Protein AF-A0A812CWK4-F1 (afdb_monomer)

Secondary structure (DSSP, 8-state):
----------SS-S-------------------PPPSS-----HHHHHHHHHHHHHHHHHHHHHHHHHHHHHHHH--HHHHHHHHHPEEEEESSSSEEEEEETTEEEEEEHHHHHHHHHHHHHHHTTT--EEEEEEEEEEHHHHHHHHHHSGGG---GGG--HHHHHHHHHHHHHHHHHHHHHHH---B-SSSEEEEEEE-STT----GGGHHHHHHHHHHTS--SSHHHHHHHHHHHHHHHHS---GGGG----------------TTTTSHHHHHIIIIIHHHHHHH----SSSSEE----------TTS------------------------

Radius of gyration: 28.14 Å; Cα contacts (8 Å, |Δi|>4): 350; chains: 1; bounding box: 116×41×84 Å

InterPro domains:
  IPR032189 DNA mismatch repair protein Mlh1, C-terminal [PF16413] (64-289)
  IPR038973 DNA mismatch repair protein MutL/Mlh/Pms-like [PTHR10073] (67-287)

Sequence (336 aa):
MLMSIQPSMRSTSLMKAVSSRVYRRPSRLNFLVQTCPGRIIHRPYFQALQSIWMMIIMKTKFHQIQLKKKEFQKNYHSGLREIFQNHKFVGCVSKELALIQHQTKLYLVNTFKLSRELFYQLLLLDFGNFGAIRLSEPAPLYDLAMMAFDLQESGWTPADGKKEDLATYVTDFLKSKREMLEEYFALEIDTDGNLCTIPMLLENYVPPLEGLPMYILRLSTEVNWEEEKECFMSFCKETSEFYAFRNNELQNAEPVLASPSQTEEPDQNMDDNWKWTTEHVLFPAYRARCDVHLDDYVSCRLPSFPYRRLGDFGLFDSPRSLGVTHDERLGDHVSC

pLDDT: mean 70.37, std 27.63, range [22.58, 98.5]

Nearest PDB structures (foldseek):
  3rbn-assembly1_A  TM=9.338E-01  e=6.104E-25  Homo sapiens
  3rbn-assembly1_B  TM=9.561E-01  e=5.073E-24  Homo sapiens
  6rmn-assembly1_A  TM=8.175E-01  e=2.668E-17  Saccharomyces cerevisiae S288C
  4e4w-assembly1_A  TM=7.899E-01  e=3.140E-17  Saccharomyces cerevisiae S288C
  3gab-assembly1_A-2  TM=3.740E-01  e=2.384E-02  Bacillus subtilis

Mean predicted aligned error: 15.84 Å

Foldseek 3Di:
DDDDDDDDPDDDPDDDDQPPDFDQDDDDPDDDDDDDPDDPDPCPVVVVCVVVVVVVVCVVLLVLLVVVVVVLVVFFDPVVLLCLQQWDFDFAPDLQWGWIDDDLAIWIFGQLVQQLLLLLQLLSVCWQNFTKRFGPDFAAQLVLQLVLLVDVVLVDDCVVDDSNVVSVVLQVQVLVCQVVCCRTFVFHADPVRTTTIGTPSFPPADFDCVCSSVLSSCLSPQADPPDSSSNSSSNSNSSSNRRGRDDPCVVVPDPDPDDDDDDDDPPPVPVCPSRCCVNPTRSVSSNVGGRDGDDDGIDRDDPPPDDDDPPPPPDDDDDDDDDDDDDDDDDDDDDD

Structure (mmCIF, N/CA/C/O backbone):
data_AF-A0A812CWK4-F1
#
_entry.id   AF-A0A812CWK4-F1
#
loop_
_atom_site.group_PDB
_atom_site.id
_atom_site.type_symbol
_atom_site.label_atom_id
_atom_site.label_alt_id
_atom_site.label_comp_id
_atom_site.label_asym_id
_atom_site.label_entity_id
_atom_site.label_seq_id
_atom_site.pdbx_PDB_ins_code
_atom_site.Cartn_x
_atom_site.Cartn_y
_atom_site.Cartn_z
_atom_site.occupancy
_atom_site.B_iso_or_equiv
_atom_site.auth_seq_id
_atom_site.auth_comp_id
_atom_site.auth_asym_id
_atom_site.auth_atom_id
_atom_site.pdbx_PDB_model_num
ATOM 1 N N . MET A 1 1 ? -12.972 -15.640 -52.025 1.00 36.97 1 MET A N 1
ATOM 2 C CA . MET A 1 1 ? -11.955 -15.445 -50.973 1.00 36.97 1 MET A CA 1
ATOM 3 C C . MET A 1 1 ? -12.641 -14.802 -49.786 1.00 36.97 1 MET A C 1
ATOM 5 O O . MET A 1 1 ? -12.947 -13.621 -49.836 1.00 36.97 1 MET A O 1
ATOM 9 N N . LEU A 1 2 ? -12.974 -15.611 -48.784 1.00 23.94 2 LEU A N 1
ATOM 10 C CA . LEU A 1 2 ? -13.387 -15.156 -47.459 1.00 23.94 2 LEU A CA 1
ATOM 11 C C . LEU A 1 2 ? -12.102 -14.903 -46.664 1.00 23.94 2 LEU A C 1
ATOM 13 O O . LEU A 1 2 ? -11.308 -15.829 -46.518 1.00 23.94 2 LEU A O 1
ATOM 17 N N . MET A 1 3 ? -11.889 -13.682 -46.177 1.00 25.89 3 MET A N 1
ATOM 18 C CA . MET A 1 3 ? -10.915 -13.419 -45.119 1.00 25.89 3 MET A CA 1
ATOM 19 C C . MET A 1 3 ? -11.666 -12.919 -43.891 1.00 25.89 3 MET A C 1
ATOM 21 O O . MET A 1 3 ? -12.264 -11.847 -43.879 1.00 25.89 3 MET A O 1
ATOM 25 N N . SER A 1 4 ? -11.664 -13.789 -42.891 1.00 22.58 4 SER A N 1
ATOM 26 C CA . SER A 1 4 ? -12.125 -13.608 -41.526 1.00 22.58 4 SER A CA 1
ATOM 27 C C . SER A 1 4 ? -11.283 -12.562 -40.797 1.00 22.58 4 SER A C 1
ATOM 29 O O . SER A 1 4 ? -10.071 -12.732 -40.672 1.00 22.58 4 SER A O 1
ATOM 31 N N . ILE A 1 5 ? -11.929 -11.531 -40.259 1.00 29.27 5 ILE A N 1
ATOM 32 C CA . ILE A 1 5 ? -11.353 -10.638 -39.252 1.00 29.27 5 ILE A CA 1
ATOM 33 C C . ILE A 1 5 ? -11.927 -11.093 -37.908 1.00 29.27 5 ILE A C 1
ATOM 35 O O . ILE A 1 5 ? -13.131 -10.984 -37.680 1.00 29.27 5 ILE A O 1
ATOM 39 N N . GLN A 1 6 ? -11.085 -11.673 -37.050 1.00 25.19 6 GLN A N 1
ATOM 40 C CA . GLN A 1 6 ? -11.447 -11.972 -35.664 1.00 25.19 6 GLN A CA 1
ATOM 41 C C . GLN A 1 6 ? -11.286 -10.713 -34.795 1.00 25.19 6 GLN A C 1
ATOM 43 O O . GLN A 1 6 ? -10.259 -10.043 -34.914 1.00 25.19 6 GLN A O 1
ATOM 48 N N . PRO A 1 7 ? -12.232 -10.403 -33.892 1.00 27.95 7 PRO A N 1
ATOM 49 C CA . PRO A 1 7 ? -12.032 -9.397 -32.856 1.00 27.95 7 PRO A CA 1
ATOM 50 C C . PRO A 1 7 ? -11.114 -9.940 -31.753 1.00 27.95 7 PRO A C 1
ATOM 52 O O . PRO A 1 7 ? -11.309 -11.047 -31.249 1.00 27.95 7 PRO A O 1
ATOM 55 N N . SER A 1 8 ? -10.117 -9.148 -31.366 1.00 26.25 8 SER A N 1
ATOM 56 C CA . SER A 1 8 ? -9.182 -9.441 -30.281 1.00 26.25 8 SER A CA 1
ATOM 57 C C . SER A 1 8 ? -9.874 -9.383 -28.915 1.00 26.25 8 SER A C 1
ATOM 59 O O . SER A 1 8 ? -10.111 -8.305 -28.373 1.00 26.25 8 SER A O 1
ATOM 61 N N . MET A 1 9 ? -10.148 -10.546 -28.327 1.00 28.31 9 MET A N 1
ATOM 62 C CA . MET A 1 9 ? -10.426 -10.678 -26.896 1.00 28.31 9 MET A CA 1
ATOM 63 C C . MET A 1 9 ? -9.116 -10.503 -26.112 1.00 28.31 9 MET A C 1
ATOM 65 O O . MET A 1 9 ? -8.330 -11.441 -25.999 1.00 28.31 9 MET A O 1
ATOM 69 N N . ARG A 1 10 ? -8.858 -9.308 -25.575 1.00 30.88 10 ARG A N 1
ATOM 70 C CA . ARG A 1 10 ? -7.842 -9.080 -24.530 1.00 30.88 10 ARG A CA 1
ATOM 71 C C . ARG A 1 10 ? -8.333 -8.018 -23.553 1.00 30.88 10 ARG A C 1
ATOM 73 O O . ARG A 1 10 ? -7.875 -6.888 -23.555 1.00 30.88 10 ARG A O 1
ATOM 80 N N . SER A 1 11 ? -9.305 -8.401 -22.740 1.00 33.66 11 SER A N 1
ATOM 81 C CA . SER A 1 11 ? -9.639 -7.738 -21.479 1.00 33.66 11 SER A CA 1
ATOM 82 C C . SER A 1 11 ? -10.537 -8.708 -20.722 1.00 33.66 11 SER A C 1
ATOM 84 O O . SER A 1 11 ? -11.682 -8.871 -21.129 1.00 33.66 11 SER A O 1
ATOM 86 N N . THR A 1 12 ? -9.964 -9.485 -19.785 1.00 30.20 12 THR A N 1
ATOM 87 C CA . THR A 1 12 ? -10.635 -10.291 -18.717 1.00 30.20 12 THR A CA 1
ATOM 88 C C . THR A 1 12 ? -9.749 -11.381 -18.073 1.00 30.20 12 THR A C 1
ATOM 90 O O . THR A 1 12 ? -10.230 -12.108 -17.211 1.00 30.20 12 THR A O 1
ATOM 93 N N . SER A 1 13 ? -8.454 -11.521 -18.396 1.00 30.02 13 SER A N 1
ATOM 94 C CA . SER A 1 13 ? -7.651 -12.668 -17.904 1.00 30.02 13 SER A CA 1
ATOM 95 C C . SER A 1 13 ? -6.527 -12.354 -16.901 1.00 30.02 13 SER A C 1
ATOM 97 O O . SER A 1 13 ? -5.560 -13.105 -16.861 1.00 30.02 13 SER A O 1
ATOM 99 N N . LEU A 1 14 ? -6.624 -11.298 -16.084 1.00 37.72 14 LEU A N 1
ATOM 100 C CA . LEU A 1 14 ? -5.570 -10.949 -15.103 1.00 37.72 14 LEU A CA 1
ATOM 101 C C . LEU A 1 14 ? -5.928 -11.207 -13.627 1.00 37.72 14 LEU A C 1
ATOM 103 O O . LEU A 1 14 ? -5.145 -10.897 -12.740 1.00 37.72 14 LEU A O 1
ATOM 107 N N . MET A 1 15 ? -7.079 -11.814 -13.332 1.00 38.50 15 MET A N 1
ATOM 108 C CA . MET A 1 15 ? -7.515 -12.067 -11.950 1.00 38.50 15 MET A CA 1
ATOM 109 C C . MET A 1 15 ? -7.867 -13.544 -11.749 1.00 38.50 15 MET A C 1
ATOM 111 O O . MET A 1 15 ? -9.031 -13.911 -11.597 1.00 38.50 15 MET A O 1
ATOM 115 N N . LYS A 1 16 ? -6.858 -14.425 -11.751 1.00 31.69 16 LYS A N 1
ATOM 116 C CA . LYS A 1 16 ? -7.013 -15.792 -11.231 1.00 31.69 16 LYS A CA 1
ATOM 117 C C . LYS A 1 16 ? -6.032 -16.063 -10.089 1.00 31.69 16 LYS A C 1
ATOM 119 O O . LYS A 1 16 ? -4.828 -16.178 -10.279 1.00 31.69 16 LYS A O 1
ATOM 124 N N . ALA A 1 17 ? -6.634 -16.196 -8.906 1.00 36.81 17 ALA A N 1
ATOM 125 C CA . ALA A 1 17 ? -6.185 -16.906 -7.709 1.00 36.81 17 ALA A CA 1
ATOM 126 C C . ALA A 1 17 ? -4.845 -16.497 -7.070 1.00 36.81 17 ALA A C 1
ATOM 128 O O . ALA A 1 17 ? -3.858 -17.205 -7.208 1.00 36.81 17 ALA A O 1
ATOM 129 N N . VAL A 1 18 ? -4.839 -15.469 -6.212 1.00 39.56 18 VAL A N 1
ATOM 130 C CA . VAL A 1 18 ? -3.777 -15.314 -5.199 1.00 39.56 18 VAL A CA 1
ATOM 131 C C . VAL A 1 18 ? -3.703 -16.602 -4.369 1.00 39.56 18 VAL A C 1
ATOM 133 O O . VAL A 1 18 ? -4.609 -16.914 -3.598 1.00 39.56 18 VAL A O 1
ATOM 136 N N . SER A 1 19 ? -2.631 -17.380 -4.521 1.00 39.91 19 SER A N 1
ATOM 137 C CA . SER A 1 19 ? -2.369 -18.517 -3.641 1.00 39.91 19 SER A CA 1
ATOM 138 C C . SER A 1 19 ? -1.845 -17.967 -2.317 1.00 39.91 19 SER A C 1
ATOM 140 O O . SER A 1 19 ? -0.643 -17.742 -2.174 1.00 39.91 19 SER A O 1
ATOM 142 N N . SER A 1 20 ? -2.727 -17.791 -1.330 1.00 33.44 20 SER A N 1
ATOM 143 C CA . SER A 1 20 ? -2.395 -17.422 0.053 1.00 33.44 20 SER A CA 1
ATOM 144 C C . SER A 1 20 ? -1.641 -18.547 0.784 1.00 33.44 20 SER A C 1
ATOM 146 O O . SER A 1 20 ? -2.064 -19.079 1.806 1.00 33.44 20 SER A O 1
ATOM 148 N N . ARG A 1 21 ? -0.475 -18.950 0.270 1.00 37.84 21 ARG A N 1
ATOM 149 C CA . ARG A 1 21 ? 0.473 -19.769 1.028 1.00 37.84 21 ARG A CA 1
ATOM 150 C C . ARG A 1 21 ? 1.417 -18.842 1.766 1.00 37.84 21 ARG A C 1
ATOM 152 O O . ARG A 1 21 ? 2.328 -18.273 1.169 1.00 37.84 21 ARG A O 1
ATOM 159 N N . VAL A 1 22 ? 1.208 -18.750 3.077 1.00 37.56 22 VAL A N 1
ATOM 160 C CA . VAL A 1 22 ? 2.128 -18.120 4.025 1.00 37.56 22 VAL A CA 1
ATOM 161 C C . VAL A 1 22 ? 3.496 -18.785 3.886 1.00 37.56 22 VAL A C 1
ATOM 163 O O . VAL A 1 22 ? 3.709 -19.906 4.347 1.00 37.56 22 VAL A O 1
ATOM 166 N N . TYR A 1 23 ? 4.439 -18.100 3.246 1.00 35.38 23 TYR A N 1
ATOM 167 C CA . TYR A 1 23 ? 5.828 -18.537 3.221 1.00 35.38 23 TYR A CA 1
ATOM 168 C C . TYR A 1 23 ? 6.570 -17.836 4.360 1.00 35.38 23 TYR A C 1
ATOM 170 O O . TYR A 1 23 ? 7.104 -16.743 4.189 1.00 35.38 23 TYR A O 1
ATOM 178 N N . ARG A 1 24 ? 6.592 -18.448 5.553 1.00 35.41 24 ARG A N 1
ATOM 179 C CA . ARG A 1 24 ? 7.536 -18.029 6.600 1.00 35.41 24 ARG A CA 1
ATOM 180 C C . ARG A 1 24 ? 8.938 -18.412 6.129 1.00 35.41 24 ARG A C 1
ATOM 182 O O . ARG A 1 24 ? 9.249 -19.600 6.046 1.00 35.41 24 ARG A O 1
ATOM 189 N N . ARG A 1 25 ? 9.771 -17.425 5.777 1.00 43.50 25 ARG A N 1
ATOM 190 C CA . ARG A 1 25 ? 11.160 -17.681 5.370 1.00 43.50 25 ARG A CA 1
ATOM 191 C C . ARG A 1 25 ? 11.941 -18.293 6.543 1.00 43.50 25 ARG A C 1
ATOM 193 O O . ARG A 1 25 ? 11.986 -17.688 7.612 1.00 43.50 25 ARG A O 1
ATOM 200 N N . PRO A 1 26 ? 12.613 -19.443 6.358 1.00 28.53 26 PRO A N 1
ATOM 201 C CA . PRO A 1 26 ? 13.769 -19.778 7.172 1.00 28.53 26 PRO A CA 1
ATOM 202 C C . PRO A 1 26 ? 14.927 -18.863 6.753 1.00 28.53 26 PRO A C 1
ATOM 204 O O . PRO A 1 26 ? 15.175 -18.688 5.559 1.00 28.53 26 PRO A O 1
ATOM 207 N N . SER A 1 27 ? 15.634 -18.285 7.720 1.00 31.88 27 SER A N 1
ATOM 208 C CA . SER A 1 27 ? 16.810 -17.437 7.504 1.00 31.88 27 SER A CA 1
ATOM 209 C C . SER A 1 27 ? 17.857 -18.190 6.666 1.00 31.88 27 SER A C 1
ATOM 211 O O . SER A 1 27 ? 18.566 -19.050 7.184 1.00 31.88 27 SER A O 1
ATOM 213 N N . ARG A 1 28 ? 17.941 -17.927 5.356 1.00 36.81 28 ARG A N 1
ATOM 214 C CA . ARG A 1 28 ? 18.935 -18.543 4.461 1.00 36.81 28 ARG A CA 1
ATOM 215 C C . ARG A 1 28 ? 19.932 -17.494 3.978 1.00 36.81 28 ARG A C 1
ATOM 217 O O . ARG A 1 28 ? 19.729 -16.882 2.940 1.00 36.81 28 ARG A O 1
ATOM 224 N N . LEU A 1 29 ? 21.057 -17.378 4.682 1.00 32.56 29 LEU A N 1
ATOM 225 C CA . LEU A 1 29 ? 22.336 -17.094 4.030 1.00 32.56 29 LEU A CA 1
ATOM 226 C C . LEU A 1 29 ? 22.956 -18.441 3.642 1.00 32.56 29 LEU A C 1
ATOM 228 O O . LEU A 1 29 ? 23.606 -19.076 4.462 1.00 32.56 29 LEU A O 1
ATOM 232 N N . ASN A 1 30 ? 22.760 -18.882 2.400 1.00 29.78 30 ASN A N 1
ATOM 233 C CA . ASN A 1 30 ? 23.581 -19.935 1.800 1.00 29.78 30 ASN A CA 1
ATOM 234 C C . ASN A 1 30 ? 24.167 -19.390 0.497 1.00 29.78 30 ASN A C 1
ATOM 236 O O . ASN A 1 30 ? 23.522 -19.425 -0.547 1.00 29.78 30 ASN A O 1
ATOM 240 N N . PHE A 1 31 ? 25.396 -18.878 0.570 1.00 33.09 31 PHE A N 1
ATOM 241 C CA . PHE A 1 31 ? 26.194 -18.560 -0.610 1.00 33.09 31 PHE A CA 1
ATOM 242 C C . PHE A 1 31 ? 26.777 -19.855 -1.183 1.00 33.09 31 PHE A C 1
ATOM 244 O O . PHE A 1 31 ? 27.630 -20.488 -0.559 1.00 33.09 31 PHE A O 1
ATOM 251 N N . LEU A 1 32 ? 26.339 -20.238 -2.384 1.00 29.42 32 LEU A N 1
ATOM 252 C CA . LEU A 1 32 ? 27.032 -21.226 -3.206 1.00 29.42 32 LEU A CA 1
ATOM 253 C C . LEU A 1 32 ? 28.224 -20.517 -3.869 1.00 29.42 32 LEU A C 1
ATOM 255 O O . LEU A 1 32 ? 28.039 -19.680 -4.747 1.00 29.42 32 LEU A O 1
ATOM 259 N N . VAL A 1 33 ? 29.448 -20.813 -3.428 1.00 34.44 33 VAL A N 1
ATOM 260 C CA . VAL A 1 33 ? 30.670 -20.330 -4.089 1.00 34.44 33 VAL A CA 1
ATOM 261 C C . VAL A 1 33 ? 31.263 -21.480 -4.887 1.00 34.44 33 VAL A C 1
ATOM 263 O O . VAL A 1 33 ? 31.751 -22.458 -4.325 1.00 34.44 33 VAL A O 1
ATOM 266 N N . GLN A 1 34 ? 31.227 -21.336 -6.208 1.00 30.45 34 GLN A N 1
ATOM 267 C CA . GLN A 1 34 ? 31.957 -22.164 -7.158 1.00 30.45 34 GLN A CA 1
ATOM 268 C C . GLN A 1 34 ? 33.460 -21.902 -6.955 1.00 30.45 34 GLN A C 1
ATOM 270 O O . GLN A 1 34 ? 33.927 -20.768 -7.077 1.00 30.45 34 GLN A O 1
ATOM 275 N N . THR A 1 35 ? 34.217 -22.918 -6.541 1.00 34.38 35 THR A N 1
ATOM 276 C CA . THR A 1 35 ? 35.638 -22.779 -6.203 1.00 34.38 35 THR A CA 1
ATOM 277 C C . THR A 1 35 ? 36.521 -22.989 -7.433 1.00 34.38 35 THR A C 1
ATOM 279 O O . THR A 1 35 ? 36.512 -24.048 -8.053 1.00 34.38 35 THR A O 1
ATOM 282 N N . CYS A 1 36 ? 37.344 -21.989 -7.762 1.00 29.34 36 CYS A N 1
ATOM 283 C CA . CYS A 1 36 ? 38.533 -22.188 -8.592 1.00 29.34 36 CYS A CA 1
ATOM 284 C C . CYS A 1 36 ? 39.610 -22.930 -7.773 1.00 29.34 36 CYS A C 1
ATOM 286 O O . CYS A 1 36 ? 39.791 -22.615 -6.589 1.00 29.34 36 CYS A O 1
ATOM 288 N N . PRO A 1 37 ? 40.357 -23.883 -8.356 1.00 37.28 37 PRO A N 1
ATOM 289 C CA . PRO A 1 37 ? 41.381 -24.615 -7.627 1.00 37.28 37 PRO A CA 1
ATOM 290 C C . PRO A 1 37 ? 42.663 -23.780 -7.527 1.00 37.28 37 PRO A C 1
ATOM 292 O O . PRO A 1 37 ? 43.229 -23.373 -8.537 1.00 37.28 37 PRO A O 1
ATOM 295 N N . GLY A 1 38 ? 43.144 -23.558 -6.299 1.00 40.25 38 GLY A N 1
ATOM 296 C CA . GLY A 1 38 ? 44.522 -23.108 -6.065 1.00 40.25 38 GLY A CA 1
ATOM 297 C C . GLY A 1 38 ? 44.711 -21.798 -5.296 1.00 40.25 38 GLY A C 1
ATOM 298 O O . GLY A 1 38 ? 45.447 -20.936 -5.758 1.00 40.25 38 GLY A O 1
ATOM 299 N N . ARG A 1 39 ? 44.101 -21.651 -4.111 1.00 35.34 39 ARG A N 1
ATOM 300 C CA . ARG A 1 39 ? 44.685 -20.977 -2.923 1.00 35.34 39 ARG A CA 1
ATOM 301 C C . ARG A 1 39 ? 43.677 -20.995 -1.776 1.00 35.34 39 ARG A C 1
ATOM 303 O O . ARG A 1 39 ? 42.664 -20.304 -1.817 1.00 35.34 39 ARG A O 1
ATOM 310 N N . ILE A 1 40 ? 43.970 -21.766 -0.732 1.00 42.69 40 ILE A N 1
ATOM 311 C CA . ILE A 1 40 ? 43.219 -21.724 0.525 1.00 42.69 40 ILE A CA 1
ATOM 312 C C . ILE A 1 40 ? 43.715 -20.498 1.298 1.00 42.69 40 ILE A C 1
ATOM 314 O O . ILE A 1 40 ? 44.708 -20.557 2.015 1.00 42.69 40 ILE A O 1
ATOM 318 N N . ILE A 1 41 ? 43.044 -19.362 1.111 1.00 42.38 41 ILE A N 1
ATOM 319 C CA . ILE A 1 41 ? 43.114 -18.248 2.059 1.00 42.38 41 ILE A CA 1
ATOM 320 C C . ILE A 1 41 ? 42.072 -18.558 3.136 1.00 42.38 41 ILE A C 1
ATOM 322 O O . ILE A 1 41 ? 40.895 -18.730 2.817 1.00 42.38 41 ILE A O 1
ATOM 326 N N . HIS A 1 42 ? 42.499 -18.671 4.396 1.00 43.22 42 HIS A N 1
ATOM 327 C CA . HIS A 1 42 ? 41.611 -18.860 5.544 1.00 43.22 42 HIS A CA 1
ATOM 328 C C . HIS A 1 42 ? 40.500 -17.787 5.533 1.00 43.22 42 HIS A C 1
ATOM 330 O O . HIS A 1 42 ? 40.751 -16.608 5.775 1.00 43.22 42 HIS A O 1
ATOM 336 N N . ARG A 1 43 ? 39.257 -18.212 5.257 1.00 52.03 43 ARG A N 1
ATOM 337 C CA . ARG A 1 43 ? 38.045 -17.378 5.125 1.00 52.03 43 ARG A CA 1
ATOM 338 C C . ARG A 1 43 ? 37.182 -17.143 6.393 1.00 52.03 43 ARG A C 1
ATOM 340 O O . ARG A 1 43 ? 36.117 -16.558 6.217 1.00 52.03 43 ARG A O 1
ATOM 347 N N . PRO A 1 44 ? 37.532 -17.506 7.649 1.00 49.25 44 PRO A N 1
ATOM 348 C CA . PRO A 1 44 ? 36.602 -17.273 8.761 1.00 49.25 44 PRO A CA 1
ATOM 349 C C . PRO A 1 44 ? 36.463 -15.780 9.103 1.00 49.25 44 PRO A C 1
ATOM 351 O O . PRO A 1 44 ? 35.375 -15.326 9.443 1.00 49.25 44 PRO A O 1
ATOM 354 N N . TYR A 1 45 ? 37.527 -14.987 8.928 1.00 45.84 45 TYR A N 1
ATOM 355 C CA . TYR A 1 45 ? 37.496 -13.549 9.212 1.00 45.84 45 TYR A CA 1
ATOM 356 C C . TYR A 1 45 ? 36.634 -12.765 8.222 1.00 45.84 45 TYR A C 1
ATOM 358 O O . TYR A 1 45 ? 35.911 -11.875 8.642 1.00 45.84 45 TYR A O 1
ATOM 366 N N . PHE A 1 46 ? 36.647 -13.105 6.931 1.00 47.19 46 PHE A N 1
ATOM 367 C CA . PHE A 1 46 ? 35.863 -12.374 5.930 1.00 47.19 46 PHE A CA 1
ATOM 368 C C . PHE A 1 46 ? 34.353 -12.603 6.102 1.00 47.19 46 PHE A C 1
ATOM 370 O O . PHE A 1 46 ? 33.588 -11.648 6.077 1.00 47.19 46 PHE A O 1
ATOM 377 N N . GLN A 1 47 ? 33.920 -13.842 6.366 1.00 49.97 47 GLN A N 1
ATOM 378 C CA . GLN A 1 47 ? 32.507 -14.148 6.642 1.00 49.97 47 GLN A CA 1
ATOM 379 C C . GLN A 1 47 ? 32.025 -13.593 7.989 1.00 49.97 47 GLN A C 1
ATOM 381 O O . GLN A 1 47 ? 30.892 -13.115 8.084 1.00 49.97 47 GLN A O 1
ATOM 386 N N . ALA A 1 48 ? 32.874 -13.620 9.022 1.00 52.38 48 ALA A N 1
ATOM 387 C CA . ALA A 1 48 ? 32.555 -13.009 10.309 1.00 52.38 48 ALA A CA 1
ATOM 388 C C . ALA A 1 48 ? 32.476 -11.482 10.195 1.00 52.38 48 ALA A C 1
ATOM 390 O O . ALA A 1 48 ? 31.524 -10.889 10.688 1.00 52.38 48 ALA A O 1
ATOM 391 N N . LEU A 1 49 ? 33.414 -10.845 9.486 1.00 54.78 49 LEU A N 1
ATOM 392 C CA . LEU A 1 49 ? 33.385 -9.406 9.225 1.00 54.78 49 LEU A CA 1
ATOM 393 C C . LEU A 1 49 ? 32.193 -9.016 8.355 1.00 54.78 49 LEU A C 1
ATOM 395 O O . LEU A 1 49 ? 31.567 -8.015 8.657 1.00 54.78 49 LEU A O 1
ATOM 399 N N . GLN A 1 50 ? 31.820 -9.807 7.347 1.00 46.28 50 GLN A N 1
ATOM 400 C CA . GLN A 1 50 ? 30.628 -9.559 6.532 1.00 46.28 50 GLN A CA 1
ATOM 401 C C . GLN A 1 50 ? 29.339 -9.684 7.357 1.00 46.28 50 GLN A C 1
ATOM 403 O O . GLN A 1 50 ? 28.460 -8.838 7.238 1.00 46.28 50 GLN A O 1
ATOM 408 N N . SER A 1 51 ? 29.247 -10.678 8.247 1.00 51.62 51 SER A N 1
ATOM 409 C CA . SER A 1 51 ? 28.115 -10.830 9.175 1.00 51.62 51 SER A CA 1
ATOM 410 C C . SER A 1 51 ? 28.054 -9.702 10.212 1.00 51.62 51 SER A C 1
ATOM 412 O O . SER A 1 51 ? 26.985 -9.156 10.463 1.00 51.62 51 SER A O 1
ATOM 414 N N . ILE A 1 52 ? 29.194 -9.310 10.792 1.00 60.78 52 ILE A N 1
ATOM 415 C CA . ILE A 1 52 ? 29.292 -8.196 11.748 1.00 60.78 52 ILE A CA 1
ATOM 416 C C . ILE A 1 52 ? 28.991 -6.866 11.048 1.00 60.78 52 ILE A C 1
ATOM 418 O O . ILE A 1 52 ? 28.290 -6.029 11.604 1.00 60.78 52 ILE A O 1
ATOM 422 N N . TRP 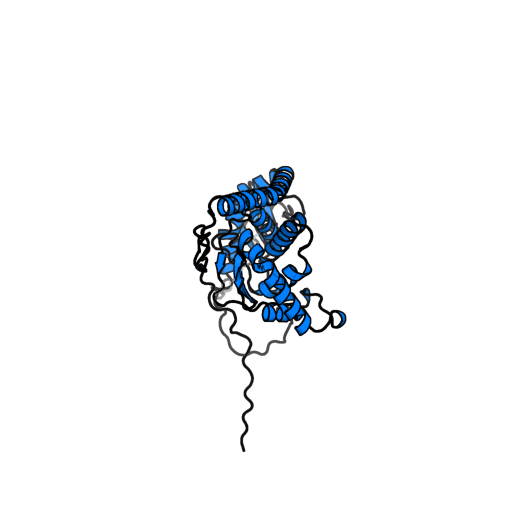A 1 53 ? 29.463 -6.680 9.817 1.00 53.50 53 TRP A N 1
ATOM 423 C CA . TRP A 1 53 ? 29.201 -5.502 8.995 1.00 53.50 53 TRP A CA 1
ATOM 424 C C . TRP A 1 53 ? 27.724 -5.411 8.604 1.00 53.50 53 TRP A C 1
ATOM 426 O O . TRP A 1 53 ? 27.122 -4.362 8.805 1.00 53.50 53 TRP A O 1
ATOM 436 N N . MET A 1 54 ? 27.102 -6.517 8.183 1.00 51.75 54 MET A N 1
ATOM 437 C CA . MET A 1 54 ? 25.651 -6.596 7.968 1.00 51.75 54 MET A CA 1
ATOM 438 C C . MET A 1 54 ? 24.865 -6.312 9.251 1.00 51.75 54 MET A C 1
ATOM 440 O O . MET A 1 54 ? 23.914 -5.538 9.225 1.00 51.75 54 MET A O 1
ATOM 444 N N . MET A 1 55 ? 25.293 -6.848 10.400 1.00 53.56 55 MET A N 1
ATOM 445 C CA . MET A 1 55 ? 24.681 -6.539 11.696 1.00 53.56 55 MET A CA 1
ATOM 446 C C . MET A 1 55 ? 24.817 -5.059 12.073 1.00 53.56 55 MET A C 1
ATOM 448 O O . MET A 1 55 ? 23.859 -4.475 12.569 1.00 53.56 55 MET A O 1
ATOM 452 N N . ILE A 1 56 ? 25.977 -4.436 11.849 1.00 56.34 56 ILE A N 1
ATOM 453 C CA . ILE A 1 56 ? 26.199 -3.010 12.129 1.00 56.34 56 ILE A CA 1
ATOM 454 C C . ILE A 1 56 ? 25.351 -2.144 11.189 1.00 56.34 56 ILE A C 1
ATOM 456 O O . ILE A 1 56 ? 24.707 -1.206 11.653 1.00 56.34 56 ILE A O 1
ATOM 460 N N . ILE A 1 57 ? 25.285 -2.479 9.898 1.00 55.66 57 ILE A N 1
ATOM 461 C CA . ILE A 1 57 ? 24.471 -1.765 8.905 1.00 55.66 57 ILE A CA 1
ATOM 462 C C . ILE A 1 57 ? 22.984 -1.889 9.218 1.00 55.66 57 ILE A C 1
ATOM 464 O O . ILE A 1 57 ? 22.300 -0.867 9.283 1.00 55.66 57 ILE A O 1
ATOM 468 N N . MET A 1 58 ? 22.489 -3.101 9.492 1.00 56.78 58 MET A N 1
ATOM 469 C CA . MET A 1 58 ? 21.112 -3.293 9.948 1.00 56.78 58 MET A CA 1
ATOM 470 C C . MET A 1 58 ? 20.839 -2.480 11.211 1.00 56.78 58 MET A C 1
ATOM 472 O O . MET A 1 58 ? 19.797 -1.846 11.304 1.00 56.78 58 MET A O 1
ATOM 476 N N . LYS A 1 59 ? 21.768 -2.441 12.173 1.00 57.97 59 LYS A N 1
ATOM 477 C CA . LYS A 1 59 ? 21.581 -1.716 13.438 1.00 57.97 59 LYS A CA 1
ATOM 478 C C . LYS A 1 59 ? 21.472 -0.199 13.242 1.00 57.97 59 LYS A C 1
ATOM 480 O O . LYS A 1 59 ? 20.682 0.433 13.942 1.00 57.97 59 LYS A O 1
ATOM 485 N N . THR A 1 60 ? 22.208 0.374 12.289 1.00 55.00 60 THR A N 1
ATOM 486 C CA . THR A 1 60 ? 22.134 1.807 11.948 1.00 55.00 60 THR A CA 1
ATOM 487 C C . THR A 1 60 ? 20.853 2.138 11.177 1.00 55.00 60 THR A C 1
ATOM 489 O O . THR A 1 60 ? 20.145 3.065 11.566 1.00 55.00 60 THR A O 1
ATOM 492 N N . LYS A 1 61 ? 20.482 1.323 10.179 1.00 64.56 61 LYS A N 1
ATOM 493 C CA . LYS A 1 61 ? 19.216 1.456 9.428 1.00 64.56 61 LYS A CA 1
ATOM 494 C C . LYS A 1 61 ? 17.998 1.336 10.346 1.00 64.56 61 LYS A C 1
ATOM 496 O O . LYS A 1 61 ? 17.082 2.157 10.333 1.00 64.56 61 LYS A O 1
ATOM 501 N N . PHE A 1 62 ? 18.036 0.352 11.243 1.00 65.31 62 PHE A N 1
ATOM 502 C CA . PHE A 1 62 ? 17.011 0.126 12.255 1.00 65.31 62 PHE A CA 1
ATOM 503 C C . PHE A 1 62 ? 16.918 1.296 13.241 1.00 65.31 62 PHE A C 1
ATOM 505 O O . PHE A 1 62 ? 15.825 1.604 13.705 1.00 65.31 62 PHE A O 1
ATOM 512 N N . HIS A 1 63 ? 18.016 2.004 13.536 1.00 68.88 63 HIS A N 1
ATOM 513 C CA . HIS A 1 63 ? 17.997 3.146 14.453 1.00 68.88 63 HIS A CA 1
ATOM 514 C C . HIS A 1 63 ? 17.055 4.263 13.985 1.00 68.88 63 HIS A C 1
ATOM 516 O O . HIS A 1 63 ? 16.290 4.781 14.796 1.00 68.88 63 HIS A O 1
ATOM 522 N N . GLN A 1 64 ? 17.051 4.592 12.690 1.00 68.94 64 GLN A N 1
ATOM 523 C CA . GLN A 1 64 ? 16.187 5.647 12.144 1.00 68.94 64 GLN A CA 1
ATOM 524 C C . GLN A 1 64 ? 14.703 5.296 12.284 1.00 68.94 64 GLN A C 1
ATOM 526 O O . GLN A 1 64 ? 13.889 6.112 12.721 1.00 68.94 64 GLN A O 1
ATOM 531 N N . ILE A 1 65 ? 14.367 4.038 12.014 1.00 72.69 65 ILE A N 1
ATOM 532 C CA . ILE A 1 65 ? 13.013 3.514 12.183 1.00 72.69 65 ILE A CA 1
ATOM 533 C C . ILE A 1 65 ? 12.626 3.484 13.663 1.00 72.69 65 ILE A C 1
ATOM 535 O O . ILE A 1 65 ? 11.508 3.847 14.015 1.00 72.69 65 ILE A O 1
ATOM 539 N N . GLN A 1 66 ? 13.550 3.134 14.561 1.00 70.50 66 GLN A N 1
ATOM 540 C CA . GLN A 1 66 ? 13.316 3.190 16.007 1.00 70.50 66 GLN A CA 1
ATOM 541 C C . GLN A 1 66 ? 13.108 4.622 16.520 1.00 70.50 66 GLN A C 1
ATOM 543 O O . GLN A 1 66 ? 12.296 4.832 17.421 1.00 70.50 66 GLN A O 1
ATOM 548 N N . LEU A 1 67 ? 13.798 5.619 15.959 1.00 74.75 67 LEU A N 1
ATOM 549 C CA . LEU A 1 67 ? 13.554 7.027 16.281 1.00 74.75 67 LEU A CA 1
ATOM 550 C C . LEU A 1 67 ? 12.149 7.450 15.856 1.00 74.75 67 LEU A C 1
ATOM 552 O O . LEU A 1 67 ? 11.425 8.027 16.665 1.00 74.75 67 LEU A O 1
ATOM 556 N N . LYS A 1 68 ? 11.732 7.089 14.638 1.00 74.00 68 LYS A N 1
ATOM 557 C CA . LYS A 1 68 ? 10.370 7.349 14.166 1.00 74.00 68 LYS A CA 1
ATOM 558 C C . LYS A 1 68 ? 9.330 6.623 15.016 1.00 74.00 68 LYS A C 1
ATOM 560 O O . LYS A 1 68 ? 8.399 7.266 15.477 1.00 74.00 68 LYS A O 1
ATOM 565 N N . LYS A 1 69 ? 9.535 5.353 15.380 1.00 72.12 69 LYS A N 1
ATOM 566 C CA . LYS A 1 69 ? 8.672 4.642 16.348 1.00 72.12 69 LYS A CA 1
ATOM 567 C C . LYS A 1 69 ? 8.517 5.400 17.667 1.00 72.12 69 LYS A C 1
ATOM 569 O O . LYS A 1 69 ? 7.413 5.491 18.191 1.00 72.12 69 LYS A O 1
ATOM 574 N N . LYS A 1 70 ? 9.602 5.964 18.205 1.00 71.81 70 LYS A N 1
ATOM 575 C CA . LYS A 1 70 ? 9.547 6.778 19.431 1.00 71.81 70 LYS A CA 1
ATOM 576 C C . LYS A 1 70 ? 8.800 8.096 19.233 1.00 71.81 70 LYS A C 1
ATOM 578 O O . LYS A 1 70 ? 8.173 8.567 20.174 1.00 71.81 70 LYS A O 1
ATOM 583 N N . GLU A 1 71 ? 8.881 8.698 18.052 1.00 74.06 71 GLU A N 1
ATOM 584 C CA . GLU A 1 71 ? 8.097 9.881 17.679 1.00 74.06 71 GLU A CA 1
ATOM 585 C C . GLU A 1 71 ? 6.596 9.545 17.625 1.00 74.06 71 GLU A C 1
ATOM 587 O O . GLU A 1 71 ? 5.801 10.217 18.281 1.00 74.06 71 GLU A O 1
ATOM 592 N N . PHE A 1 72 ? 6.231 8.431 16.978 1.00 68.75 72 PHE A N 1
ATOM 593 C CA . PHE A 1 72 ? 4.870 7.874 16.974 1.00 68.75 72 PHE A CA 1
ATOM 594 C C . PHE A 1 72 ? 4.360 7.627 18.402 1.00 68.75 72 PHE A C 1
ATOM 596 O O . PHE A 1 72 ? 3.313 8.123 18.809 1.00 68.75 72 PHE A O 1
ATOM 603 N N . GLN A 1 73 ? 5.158 6.964 19.240 1.00 67.25 73 GLN A N 1
ATOM 604 C CA . GLN A 1 73 ? 4.796 6.702 20.637 1.00 67.25 73 GLN A CA 1
ATOM 605 C C . GLN A 1 73 ? 4.650 7.964 21.502 1.00 67.25 73 GLN A C 1
ATOM 607 O O . GLN A 1 73 ? 4.061 7.889 22.575 1.00 67.25 73 GLN A O 1
ATOM 612 N N . LYS A 1 74 ? 5.182 9.117 21.090 1.00 70.12 74 LYS A N 1
ATOM 613 C CA . LYS A 1 74 ? 5.020 10.375 21.837 1.00 70.12 74 LYS A CA 1
ATOM 614 C C . LYS A 1 74 ? 3.780 11.160 21.428 1.00 70.12 74 LYS A C 1
ATOM 616 O O . LYS A 1 74 ? 3.267 11.918 22.244 1.00 70.12 74 LYS A O 1
ATOM 621 N N . ASN A 1 75 ? 3.309 10.977 20.198 1.00 69.88 75 ASN A N 1
ATOM 622 C CA . ASN A 1 75 ? 2.309 11.853 19.591 1.00 69.88 75 ASN A CA 1
ATOM 623 C C . ASN A 1 75 ? 0.908 11.219 19.491 1.00 69.88 75 ASN A C 1
ATOM 625 O O . ASN A 1 75 ? 0.022 11.820 18.881 1.00 69.88 75 ASN A O 1
ATOM 629 N N . TYR A 1 76 ? 0.685 10.008 20.017 1.00 72.38 76 TYR A N 1
ATOM 630 C CA . TYR A 1 76 ? -0.624 9.352 19.916 1.00 72.38 76 TYR A CA 1
ATOM 631 C C . TYR A 1 76 ? -1.650 9.999 20.849 1.00 72.38 76 TYR A C 1
ATOM 633 O O . TYR A 1 76 ? -1.338 10.420 21.966 1.00 72.38 76 TYR A O 1
ATOM 641 N N . HIS A 1 77 ? -2.911 10.033 20.421 1.00 78.25 77 HIS A N 1
ATOM 642 C CA . HIS A 1 77 ? -3.980 10.560 21.260 1.00 78.25 77 HIS A CA 1
ATOM 643 C C . HIS A 1 77 ? -4.553 9.457 22.148 1.00 78.25 77 HIS A C 1
ATOM 645 O O . HIS A 1 77 ? -5.279 8.575 21.680 1.00 78.25 77 HIS A O 1
ATOM 651 N N . SER A 1 78 ? -4.258 9.523 23.447 1.00 80.94 78 SER A N 1
ATOM 652 C CA . SER A 1 78 ? -4.666 8.514 24.434 1.00 80.94 78 SER A CA 1
ATOM 653 C C . SER A 1 78 ? -6.168 8.217 24.407 1.00 80.94 78 SER A C 1
ATOM 655 O O . SER A 1 78 ? -6.553 7.052 24.437 1.00 80.94 78 SER A O 1
ATOM 657 N N . GLY A 1 79 ? -7.018 9.236 24.248 1.00 84.81 79 GLY A N 1
ATOM 658 C CA . GLY A 1 79 ? -8.469 9.043 24.175 1.00 84.81 79 GLY A CA 1
ATOM 659 C C . GLY A 1 79 ? -8.955 8.365 22.887 1.00 84.81 79 GLY A C 1
ATOM 660 O O . GLY A 1 79 ? -9.937 7.633 22.918 1.00 84.81 79 GLY A O 1
ATOM 661 N N . LEU A 1 80 ? -8.274 8.565 21.749 1.00 83.94 80 LEU A N 1
ATOM 662 C CA . LEU A 1 80 ? -8.648 7.888 20.495 1.00 83.94 80 LEU A CA 1
ATOM 663 C C . LEU A 1 80 ? -8.192 6.435 20.543 1.00 83.94 80 LEU A C 1
ATOM 665 O O . LEU A 1 80 ? -8.944 5.539 20.168 1.00 83.94 80 LEU A O 1
ATOM 669 N N . ARG A 1 81 ? -6.992 6.208 21.080 1.00 84.69 81 ARG A N 1
ATOM 670 C CA . ARG A 1 81 ? -6.481 4.872 21.361 1.00 84.69 81 ARG A CA 1
ATOM 671 C C . ARG A 1 81 ? -7.445 4.084 22.246 1.00 84.69 81 ARG A C 1
ATOM 673 O O . ARG A 1 81 ? -7.789 2.961 21.899 1.00 84.69 81 ARG A O 1
ATOM 680 N N . GLU A 1 82 ? -7.935 4.679 23.333 1.00 88.81 82 GLU A N 1
ATOM 681 C CA . GLU A 1 82 ? -8.919 4.040 24.216 1.00 88.81 82 GLU A CA 1
ATOM 682 C C . GLU A 1 82 ? -10.216 3.683 23.471 1.00 88.81 82 GLU A C 1
ATOM 684 O O . GLU A 1 82 ? -10.717 2.565 23.618 1.00 88.81 82 GLU A O 1
ATOM 689 N N . ILE A 1 83 ? -10.723 4.593 22.625 1.00 91.56 83 ILE A N 1
ATOM 690 C CA . ILE A 1 83 ? -11.904 4.341 21.787 1.00 91.56 83 ILE A CA 1
ATOM 691 C C . ILE A 1 83 ? -11.672 3.117 20.899 1.00 91.56 83 ILE A C 1
ATOM 693 O O . ILE A 1 83 ? -12.484 2.198 20.934 1.00 91.56 83 ILE A O 1
ATOM 697 N N . PHE A 1 84 ? -10.574 3.054 20.139 1.00 90.25 84 PHE A N 1
ATOM 698 C CA . PHE A 1 84 ? -10.310 1.925 19.237 1.00 90.25 84 PHE A CA 1
ATOM 699 C C . PHE A 1 84 ? -9.944 0.631 19.971 1.00 90.25 84 PHE A C 1
ATOM 701 O O . PHE A 1 84 ? -10.281 -0.448 19.491 1.00 90.25 84 PHE A O 1
ATOM 708 N N . GLN A 1 85 ? -9.343 0.686 21.155 1.00 91.00 85 GLN A N 1
ATOM 709 C CA . GLN A 1 85 ? -9.086 -0.516 21.954 1.00 91.00 85 GLN A CA 1
ATOM 710 C C . GLN A 1 85 ? -10.373 -1.139 22.509 1.00 91.00 85 GLN A C 1
ATOM 712 O O . GLN A 1 85 ? -10.479 -2.359 22.616 1.00 91.00 85 GLN A O 1
ATOM 717 N N . ASN A 1 86 ? -11.380 -0.324 22.820 1.00 94.00 86 ASN A N 1
ATOM 718 C CA . ASN A 1 86 ? -12.600 -0.788 23.485 1.00 94.00 86 ASN A CA 1
ATOM 719 C C . ASN A 1 86 ? -13.861 -0.653 22.621 1.00 94.00 86 ASN A C 1
ATOM 721 O O . ASN A 1 86 ? -14.980 -0.803 23.123 1.00 94.00 86 ASN A O 1
ATOM 725 N N . HIS A 1 87 ? -13.711 -0.367 21.326 1.00 95.12 87 HIS A N 1
ATOM 726 C CA . HIS A 1 87 ? -14.851 -0.225 20.432 1.00 95.12 87 HIS A CA 1
ATOM 727 C C . HIS A 1 87 ? -15.587 -1.557 20.233 1.00 95.12 87 HIS A C 1
ATOM 729 O O . HIS A 1 87 ? -14.996 -2.643 20.170 1.00 95.12 87 HIS A O 1
ATOM 735 N N . LYS A 1 88 ? -16.897 -1.441 20.038 1.00 96.12 88 LYS A N 1
ATOM 736 C CA . LYS A 1 88 ? -17.762 -2.462 19.458 1.00 96.12 88 LYS A CA 1
ATOM 737 C C . LYS A 1 88 ? -18.070 -2.050 18.027 1.00 96.12 88 LYS A C 1
ATOM 739 O O . LYS A 1 88 ? -18.539 -0.935 17.799 1.00 96.12 88 LYS A O 1
ATOM 744 N N . PHE A 1 89 ? -17.761 -2.916 17.073 1.00 96.62 89 PHE A N 1
ATOM 745 C CA . PHE A 1 89 ? -18.131 -2.683 15.685 1.00 96.62 89 PHE A CA 1
ATOM 746 C C . PHE A 1 89 ? -19.657 -2.768 15.546 1.00 96.62 89 PHE A C 1
ATOM 748 O O . PHE A 1 89 ? -20.277 -3.625 16.173 1.00 96.62 89 PHE A O 1
ATOM 755 N N . VAL A 1 90 ? -20.254 -1.837 14.799 1.00 96.81 90 VAL A N 1
ATOM 756 C CA . VAL A 1 90 ? -21.710 -1.776 14.588 1.00 96.81 90 VAL A CA 1
ATOM 757 C C . VAL A 1 90 ? -22.067 -2.166 13.159 1.00 96.81 90 VAL A C 1
ATOM 759 O O . VAL A 1 90 ? -23.003 -2.931 12.958 1.00 96.81 90 VAL A O 1
ATOM 762 N N . GLY A 1 91 ? -21.341 -1.646 12.167 1.00 94.12 91 GLY A N 1
ATOM 763 C CA . GLY A 1 91 ? -21.597 -1.956 10.762 1.00 94.12 91 GLY A CA 1
ATOM 764 C C . GLY A 1 91 ? -20.882 -1.020 9.793 1.00 94.12 91 GLY A C 1
ATOM 765 O O . GLY A 1 91 ? -20.411 0.056 10.170 1.00 94.12 91 GLY A O 1
ATOM 766 N N . CYS A 1 92 ? -20.819 -1.423 8.525 1.00 93.06 92 CYS A N 1
ATOM 767 C CA . CYS A 1 92 ? -20.317 -0.576 7.445 1.00 93.06 92 CYS A CA 1
ATOM 768 C C . CYS A 1 92 ? -21.433 0.343 6.924 1.00 93.06 92 CYS A C 1
ATOM 770 O O . CYS A 1 92 ? -22.549 -0.116 6.694 1.00 93.06 92 CYS A O 1
ATOM 772 N N . VAL A 1 93 ? -21.122 1.622 6.707 1.00 91.56 93 VAL A N 1
ATOM 773 C CA . VAL A 1 93 ? -22.009 2.591 6.032 1.00 91.56 93 VAL A CA 1
ATOM 774 C C . VAL A 1 93 ? -21.684 2.641 4.540 1.00 91.56 93 VAL A C 1
ATOM 776 O O . VAL A 1 93 ? -22.580 2.665 3.704 1.00 91.56 93 VAL A O 1
ATOM 779 N N . SER A 1 94 ? -20.394 2.628 4.212 1.00 88.25 94 SER A N 1
ATOM 780 C CA . SER A 1 94 ? -19.845 2.498 2.862 1.00 88.25 94 SER A CA 1
ATOM 781 C C . SER A 1 94 ? -18.468 1.826 2.949 1.00 88.25 94 SER A C 1
ATOM 783 O O . SER A 1 94 ? -17.986 1.542 4.046 1.00 88.25 94 SER A O 1
ATOM 785 N N . LYS A 1 95 ? -17.799 1.591 1.816 1.00 83.62 95 LYS A N 1
ATOM 786 C CA . LYS A 1 95 ? -16.417 1.069 1.799 1.00 83.62 95 LYS A CA 1
ATOM 787 C C . LYS A 1 95 ? -15.429 1.967 2.555 1.00 83.62 95 LYS A C 1
ATOM 789 O O . LYS A 1 95 ? -14.468 1.481 3.141 1.00 83.62 95 LYS A O 1
ATOM 794 N N . GLU A 1 96 ? -15.697 3.270 2.604 1.00 87.81 96 GLU A N 1
ATOM 795 C CA . GLU A 1 96 ? -14.838 4.249 3.275 1.00 87.81 96 GLU A CA 1
ATOM 796 C C . GLU A 1 96 ? -15.292 4.596 4.693 1.00 87.81 96 GLU A C 1
ATOM 798 O O . GLU A 1 96 ? -14.513 5.176 5.447 1.00 87.81 96 GLU A O 1
ATOM 803 N N . LEU A 1 97 ? -16.534 4.277 5.071 1.00 91.56 97 LEU A N 1
ATOM 804 C CA . LEU A 1 97 ? -17.133 4.714 6.329 1.00 91.56 97 LEU A CA 1
ATOM 805 C C . LEU A 1 97 ? -17.733 3.549 7.112 1.00 91.56 97 LEU A C 1
ATOM 807 O O . LEU A 1 97 ? -18.535 2.775 6.594 1.00 91.56 97 LEU A O 1
ATOM 811 N N . ALA A 1 98 ? -17.426 3.484 8.402 1.00 94.31 98 ALA A N 1
ATOM 812 C CA . ALA A 1 98 ? -17.990 2.496 9.314 1.00 94.31 98 ALA A CA 1
ATOM 813 C C . ALA A 1 98 ? -18.476 3.135 10.617 1.00 94.31 98 ALA A C 1
ATOM 815 O O . ALA A 1 98 ? -18.056 4.230 10.998 1.00 94.31 98 ALA A O 1
ATOM 816 N N . LEU A 1 99 ? -19.375 2.431 11.302 1.00 97.00 99 LEU A N 1
ATOM 817 C CA . LEU A 1 99 ? -19.886 2.803 12.611 1.00 97.00 99 LEU A CA 1
ATOM 818 C C . LEU A 1 99 ? -19.255 1.933 13.691 1.00 97.00 99 LEU A C 1
ATOM 820 O O . LEU A 1 99 ? -19.274 0.701 13.622 1.00 97.00 99 LEU A O 1
ATOM 824 N N . ILE A 1 100 ? -18.762 2.596 14.732 1.00 96.56 100 ILE A N 1
ATOM 825 C CA . ILE A 1 100 ? -18.322 1.943 15.960 1.00 96.56 100 ILE A CA 1
ATOM 826 C C . ILE A 1 100 ? -18.988 2.575 17.171 1.00 96.56 100 ILE A C 1
ATOM 828 O O . ILE A 1 100 ? -19.227 3.780 17.222 1.00 96.56 100 ILE A O 1
ATOM 832 N N . GLN A 1 101 ? -19.255 1.760 18.180 1.00 96.19 101 GLN A N 1
ATOM 833 C CA . GLN A 1 101 ? -19.728 2.208 19.476 1.00 96.19 101 GLN A CA 1
ATOM 834 C C . GLN A 1 101 ? -18.595 2.106 20.493 1.00 96.19 101 GLN A C 1
ATOM 836 O O . GLN A 1 101 ? -17.965 1.060 20.630 1.00 96.19 101 GLN A O 1
ATOM 841 N N . HIS A 1 102 ? -18.387 3.161 21.273 1.00 95.44 102 HIS A N 1
ATOM 842 C CA . HIS A 1 102 ? -17.575 3.105 22.484 1.00 95.44 102 HIS A CA 1
ATOM 843 C C . HIS A 1 102 ? -18.359 3.751 23.627 1.00 95.44 102 HIS A C 1
ATOM 845 O O . HIS A 1 102 ? -18.845 4.877 23.505 1.00 95.44 102 HIS A O 1
ATOM 851 N N . GLN A 1 103 ? -18.521 3.017 24.732 1.00 95.06 103 GLN A N 1
ATOM 852 C CA . GLN A 1 103 ? -19.404 3.400 25.840 1.00 95.06 103 GLN A CA 1
ATOM 853 C C . GLN A 1 103 ? -20.834 3.708 25.335 1.00 95.06 103 GLN A C 1
ATOM 855 O O . GLN A 1 103 ? -21.467 2.861 24.703 1.00 95.06 103 GLN A O 1
ATOM 860 N N . THR A 1 104 ? -21.351 4.911 25.597 1.00 94.31 104 THR A N 1
ATOM 861 C CA . THR A 1 104 ? -22.680 5.380 25.167 1.00 94.31 104 THR A CA 1
ATOM 862 C C . THR A 1 104 ? -22.655 6.170 23.856 1.00 94.31 104 THR A C 1
ATOM 864 O O . THR A 1 104 ? -23.693 6.667 23.425 1.00 94.31 104 THR A O 1
ATOM 867 N N . LYS A 1 105 ? -21.483 6.316 23.224 1.00 94.94 105 LYS A N 1
ATOM 868 C CA . LYS A 1 105 ? -21.296 7.137 22.026 1.00 94.94 105 LYS A CA 1
ATOM 869 C C . LYS A 1 105 ? -21.152 6.268 20.783 1.00 94.94 105 LYS A C 1
ATOM 871 O O . LYS A 1 105 ? -20.453 5.254 20.793 1.00 94.94 105 LYS A O 1
ATOM 876 N N . LEU A 1 106 ? -21.802 6.714 19.714 1.00 95.94 106 LEU A N 1
ATOM 877 C CA . LEU A 1 106 ? -21.677 6.163 18.372 1.00 95.94 106 LEU A CA 1
ATOM 878 C C . LEU A 1 106 ? -20.772 7.080 17.545 1.00 95.94 106 LEU A C 1
ATOM 880 O O . LEU A 1 106 ? -20.942 8.300 17.557 1.00 95.94 106 LEU A O 1
ATOM 884 N N . TYR A 1 107 ? -19.821 6.488 16.836 1.00 94.06 107 TYR A N 1
ATOM 885 C CA . TYR A 1 107 ? -18.817 7.185 16.047 1.00 94.06 107 TYR A CA 1
ATOM 886 C C . TYR A 1 107 ? -18.911 6.746 14.595 1.00 94.06 107 TYR A C 1
ATOM 888 O O . TYR A 1 107 ? -18.979 5.551 14.311 1.00 94.06 107 TYR A O 1
ATOM 896 N N . LEU A 1 108 ? -18.858 7.722 13.693 1.00 95.12 108 LEU A N 1
ATOM 897 C CA . LEU A 1 108 ? -18.603 7.498 12.279 1.00 95.12 108 LEU A CA 1
ATOM 898 C C . LEU A 1 108 ? -17.099 7.636 12.044 1.00 95.12 108 LEU A C 1
ATOM 900 O O . LEU A 1 108 ? -16.508 8.666 12.384 1.00 95.12 108 LEU A O 1
ATOM 904 N N . VAL A 1 109 ? -16.486 6.598 11.487 1.00 92.81 109 VAL A N 1
ATOM 905 C CA . VAL A 1 109 ? -15.040 6.539 11.261 1.00 92.81 109 VAL A CA 1
ATOM 906 C C . VAL A 1 109 ? -14.722 6.334 9.791 1.00 92.81 109 VAL A C 1
ATOM 908 O O . VAL A 1 109 ? -15.456 5.645 9.085 1.00 92.81 109 VAL A O 1
ATOM 911 N N . ASN A 1 110 ? -13.618 6.932 9.341 1.00 92.31 110 ASN A N 1
ATOM 912 C CA . ASN A 1 110 ? -13.130 6.765 7.977 1.00 92.31 110 ASN A CA 1
ATOM 913 C C . ASN A 1 110 ? -12.184 5.554 7.889 1.00 92.31 110 ASN A C 1
ATOM 915 O O . ASN A 1 110 ? -11.020 5.632 8.283 1.00 92.31 110 ASN A O 1
ATOM 919 N N . THR A 1 111 ? -12.694 4.433 7.382 1.00 91.19 111 THR A N 1
ATOM 920 C CA . THR A 1 111 ? -11.980 3.156 7.251 1.00 91.19 111 THR A CA 1
ATOM 921 C C . THR A 1 111 ? -10.769 3.264 6.324 1.00 91.19 111 THR A C 1
ATOM 923 O O . THR A 1 111 ? -9.728 2.679 6.623 1.00 91.19 111 THR A O 1
ATOM 926 N N . PHE A 1 112 ? -10.860 4.038 5.239 1.00 90.56 112 PHE A N 1
ATOM 927 C CA . PHE A 1 112 ? -9.744 4.245 4.310 1.00 90.56 112 PHE A CA 1
ATOM 928 C C . PHE A 1 112 ? -8.560 4.916 5.012 1.00 90.56 112 PHE A C 1
ATOM 930 O O . PHE A 1 112 ? -7.443 4.400 5.037 1.00 90.56 112 PHE A O 1
ATOM 937 N N . LYS A 1 113 ? -8.821 6.046 5.662 1.00 90.06 113 LYS A N 1
ATOM 938 C CA . LYS A 1 113 ? -7.792 6.795 6.369 1.00 90.06 113 LYS A CA 1
ATOM 939 C C . LYS A 1 113 ? -7.192 6.001 7.542 1.00 90.06 113 LYS A C 1
ATOM 941 O O . LYS A 1 113 ? -5.979 6.036 7.740 1.00 90.06 113 LYS A O 1
ATOM 946 N N . LEU A 1 114 ? -8.023 5.273 8.295 1.00 91.31 114 LEU A N 1
ATOM 947 C CA . LEU A 1 114 ? -7.568 4.428 9.406 1.00 91.31 114 LEU A CA 1
ATOM 948 C C . LEU A 1 114 ? -6.718 3.246 8.936 1.00 91.31 114 LEU A C 1
ATOM 950 O O . LEU A 1 114 ? -5.692 2.956 9.545 1.00 91.31 114 LEU A O 1
ATOM 954 N N . SER A 1 115 ? -7.123 2.570 7.860 1.00 93.25 115 SER A N 1
ATOM 955 C CA . SER A 1 115 ? -6.364 1.438 7.317 1.00 93.25 115 SER A CA 1
ATOM 956 C C . SER A 1 115 ? -5.017 1.894 6.772 1.00 93.25 115 SER A C 1
ATOM 958 O O . SER A 1 115 ? -4.008 1.261 7.065 1.00 93.25 115 SER A O 1
ATOM 960 N N . ARG A 1 116 ? -4.969 3.036 6.077 1.00 92.56 116 ARG A N 1
ATOM 961 C CA . ARG A 1 116 ? -3.709 3.654 5.652 1.00 92.56 116 ARG A CA 1
ATOM 962 C C . ARG A 1 116 ? -2.754 3.882 6.823 1.00 92.56 116 ARG A C 1
ATOM 964 O O . ARG A 1 116 ? -1.589 3.504 6.751 1.00 92.56 116 ARG A O 1
ATOM 971 N N . GLU A 1 117 ? -3.242 4.478 7.907 1.00 89.44 117 GLU A N 1
ATOM 972 C CA . GLU A 1 117 ? -2.420 4.730 9.093 1.00 89.44 117 GLU A CA 1
ATOM 973 C C . GLU A 1 117 ? -1.969 3.419 9.756 1.00 89.44 117 GLU A C 1
ATOM 975 O O . GLU A 1 117 ? -0.794 3.253 10.079 1.00 89.44 117 GLU A O 1
ATOM 980 N N . LEU A 1 118 ? -2.872 2.441 9.881 1.00 91.38 118 LEU A N 1
ATOM 981 C CA . LEU A 1 118 ? -2.550 1.109 10.392 1.00 91.38 118 LEU A CA 1
ATOM 982 C C . LEU A 1 118 ? -1.424 0.452 9.581 1.00 91.38 118 LEU A C 1
ATOM 984 O O . LEU A 1 118 ? -0.454 -0.027 10.164 1.00 91.38 118 LEU A O 1
ATOM 988 N N . PHE A 1 119 ? -1.525 0.427 8.252 1.00 94.62 119 PHE A N 1
ATOM 989 C CA . PHE A 1 119 ? -0.511 -0.204 7.407 1.00 94.62 119 PHE A CA 1
ATOM 990 C C . PHE A 1 119 ? 0.822 0.538 7.450 1.00 94.62 119 PHE A C 1
ATOM 992 O O . PHE A 1 119 ? 1.866 -0.111 7.473 1.00 94.62 119 PHE A O 1
ATOM 999 N N . TYR A 1 120 ? 0.803 1.869 7.551 1.00 92.44 120 TYR A N 1
ATOM 1000 C CA . TYR A 1 120 ? 2.017 2.655 7.758 1.00 92.44 120 TYR A CA 1
ATOM 1001 C C . TYR A 1 120 ? 2.721 2.264 9.064 1.00 92.44 120 TYR A C 1
ATOM 1003 O O . TYR A 1 120 ? 3.925 2.003 9.084 1.00 92.44 120 TYR A O 1
ATOM 1011 N N . GLN A 1 121 ? 1.959 2.141 10.153 1.00 87.62 121 GLN A N 1
ATOM 1012 C CA . GLN A 1 121 ? 2.487 1.709 11.445 1.00 87.62 121 GLN A CA 1
ATOM 1013 C C . GLN A 1 121 ? 3.023 0.278 11.390 1.00 87.62 121 GLN A C 1
ATOM 1015 O O . GLN A 1 121 ? 4.113 0.028 11.897 1.00 87.62 121 GLN A O 1
ATOM 1020 N N . LEU A 1 122 ? 2.312 -0.651 10.745 1.00 90.38 122 LEU A N 1
ATOM 1021 C CA . LEU A 1 122 ? 2.766 -2.035 10.571 1.00 90.38 122 LEU A CA 1
ATOM 1022 C C . LEU A 1 122 ? 4.078 -2.110 9.781 1.00 90.38 122 LEU A C 1
ATOM 1024 O O . LEU A 1 122 ? 4.995 -2.810 10.202 1.00 90.38 122 LEU A O 1
ATOM 1028 N N . LEU A 1 123 ? 4.212 -1.332 8.705 1.00 91.62 123 LEU A N 1
ATOM 1029 C CA . LEU A 1 123 ? 5.451 -1.235 7.926 1.00 91.62 123 LEU A CA 1
ATOM 1030 C C . LEU A 1 123 ? 6.630 -0.747 8.775 1.00 91.62 123 LEU A C 1
ATOM 1032 O O . LEU A 1 123 ? 7.728 -1.296 8.708 1.00 91.62 123 LEU A O 1
ATOM 1036 N N . LEU A 1 124 ? 6.413 0.254 9.628 1.00 87.44 124 LEU A N 1
ATOM 1037 C CA . LEU A 1 124 ? 7.459 0.707 10.540 1.00 87.44 124 LEU A CA 1
ATOM 1038 C C . LEU A 1 124 ? 7.766 -0.347 11.610 1.00 87.44 124 LEU A C 1
ATOM 1040 O O . LEU A 1 124 ? 8.936 -0.620 11.895 1.00 87.44 124 LEU A O 1
ATOM 1044 N N . LEU A 1 125 ? 6.737 -0.927 12.234 1.00 83.62 125 LEU A N 1
ATOM 1045 C CA . LEU A 1 125 ? 6.846 -1.887 13.336 1.00 83.62 125 LEU A CA 1
ATOM 1046 C C . LEU A 1 125 ? 7.570 -3.167 12.924 1.00 83.62 125 LEU A C 1
ATOM 1048 O O . LEU A 1 125 ? 8.537 -3.527 13.605 1.00 83.62 125 LEU A O 1
ATOM 1052 N N . ASP A 1 126 ? 7.189 -3.743 11.790 1.00 86.62 126 ASP A N 1
ATOM 1053 C CA . ASP A 1 126 ? 7.657 -5.042 11.305 1.00 86.62 126 ASP A CA 1
ATOM 1054 C C . ASP A 1 126 ? 8.763 -4.932 10.236 1.00 86.62 126 ASP A C 1
ATOM 1056 O O . ASP A 1 126 ? 9.095 -5.920 9.584 1.00 86.62 126 ASP A O 1
ATOM 1060 N N . PHE A 1 127 ? 9.376 -3.749 10.080 1.00 87.69 127 PHE A N 1
ATOM 1061 C CA . PHE A 1 127 ? 10.458 -3.501 9.120 1.00 87.69 127 PHE A CA 1
ATOM 1062 C C . PHE A 1 127 ? 11.540 -4.594 9.127 1.00 87.69 127 PHE A C 1
ATOM 1064 O O . PHE A 1 127 ? 12.125 -4.898 10.173 1.00 87.69 127 PHE A O 1
ATOM 1071 N N . GLY A 1 128 ? 11.840 -5.146 7.945 1.00 86.69 128 GLY A N 1
ATOM 1072 C CA . GLY A 1 128 ? 12.809 -6.230 7.758 1.00 86.69 128 GLY A CA 1
ATOM 1073 C C . GLY A 1 128 ? 12.329 -7.610 8.218 1.00 86.69 128 GLY A C 1
ATOM 1074 O O . GLY A 1 128 ? 13.108 -8.560 8.194 1.00 86.69 128 GLY A O 1
ATOM 1075 N N . ASN A 1 129 ? 11.074 -7.745 8.659 1.00 88.31 129 ASN A N 1
ATOM 1076 C CA . ASN A 1 129 ? 10.518 -8.986 9.196 1.00 88.31 129 ASN A CA 1
ATOM 1077 C C . ASN A 1 129 ? 9.075 -9.234 8.721 1.00 88.31 129 ASN A C 1
ATOM 1079 O O . ASN A 1 129 ? 8.197 -9.613 9.498 1.00 88.31 129 ASN A O 1
ATOM 1083 N N . PHE A 1 130 ? 8.830 -9.033 7.427 1.00 91.19 130 PHE A N 1
ATOM 1084 C CA . PHE A 1 130 ? 7.532 -9.294 6.811 1.00 91.19 130 PHE A CA 1
ATOM 1085 C C . PHE A 1 130 ? 7.417 -10.735 6.312 1.00 91.19 130 PHE A C 1
ATOM 1087 O O . PHE A 1 130 ? 8.381 -11.344 5.840 1.00 91.19 130 PHE A O 1
ATOM 1094 N N . GLY A 1 131 ? 6.198 -11.275 6.355 1.00 92.00 131 GLY A N 1
ATOM 1095 C CA . GLY A 1 131 ? 5.846 -12.358 5.440 1.00 92.00 131 GLY A CA 1
ATOM 1096 C C . GLY A 1 131 ? 5.667 -11.820 4.017 1.00 92.00 131 GLY A C 1
ATOM 1097 O O . GLY A 1 131 ? 5.615 -10.612 3.806 1.00 92.00 131 GLY A O 1
ATOM 1098 N N . ALA A 1 132 ? 5.528 -12.714 3.043 1.00 94.69 132 ALA A N 1
ATOM 1099 C CA . ALA A 1 132 ? 5.301 -12.344 1.648 1.00 94.69 132 ALA A CA 1
ATOM 1100 C C . ALA A 1 132 ? 3.958 -12.894 1.156 1.00 94.69 132 ALA A C 1
ATOM 1102 O O . ALA A 1 132 ? 3.665 -14.079 1.346 1.00 94.69 132 ALA A O 1
ATOM 1103 N N . ILE A 1 133 ? 3.173 -12.048 0.491 1.00 95.94 133 ILE A N 1
ATOM 1104 C CA . ILE A 1 133 ? 2.062 -12.463 -0.367 1.00 95.94 133 ILE A CA 1
ATOM 1105 C C . ILE A 1 133 ? 2.660 -12.704 -1.749 1.00 95.94 133 ILE A C 1
ATOM 1107 O O . ILE A 1 133 ? 3.262 -11.804 -2.331 1.00 95.94 133 ILE A O 1
ATOM 1111 N N . ARG A 1 134 ? 2.518 -13.921 -2.270 1.00 96.50 134 ARG A N 1
ATOM 1112 C CA . ARG A 1 134 ? 2.989 -14.276 -3.610 1.00 96.50 134 ARG A CA 1
ATOM 1113 C C . ARG A 1 134 ? 1.848 -14.170 -4.606 1.00 96.50 134 ARG A C 1
ATOM 1115 O O . ARG A 1 134 ? 0.779 -14.735 -4.373 1.00 96.50 134 ARG A O 1
ATOM 1122 N N . LEU A 1 135 ? 2.100 -13.459 -5.699 1.00 94.69 135 LEU A N 1
ATOM 1123 C CA . LEU A 1 135 ? 1.172 -13.390 -6.818 1.00 94.69 135 LEU A CA 1
ATOM 1124 C C . LEU A 1 135 ? 1.053 -14.781 -7.455 1.00 94.69 135 LEU A C 1
ATOM 1126 O O . LEU A 1 135 ? 2.018 -15.550 -7.460 1.00 94.69 135 LEU A O 1
ATOM 1130 N N . SER A 1 136 ? -0.134 -15.134 -7.950 1.00 92.69 136 SER A N 1
ATOM 1131 C CA . SER A 1 136 ? -0.314 -16.373 -8.724 1.00 92.69 136 SER A CA 1
ATOM 1132 C C . SER A 1 136 ? 0.559 -16.379 -9.963 1.00 92.69 136 SER A C 1
ATOM 1134 O O . SER A 1 136 ? 1.176 -17.391 -10.286 1.00 92.69 136 SER A O 1
ATOM 1136 N N . GLU A 1 137 ? 0.573 -15.238 -10.638 1.00 93.56 137 GLU A N 1
ATOM 1137 C CA . GLU A 1 137 ? 1.304 -14.987 -11.863 1.00 93.56 137 GLU A CA 1
ATOM 1138 C C . GLU A 1 137 ? 2.226 -13.789 -11.606 1.00 93.56 137 GLU A C 1
ATOM 1140 O O . GLU A 1 137 ? 1.749 -12.753 -11.132 1.00 93.56 137 GLU A O 1
ATOM 1145 N N . PRO A 1 138 ? 3.542 -13.920 -11.854 1.00 96.62 138 PRO A N 1
ATOM 1146 C CA . PRO A 1 138 ? 4.451 -12.784 -11.802 1.00 96.62 138 PRO A CA 1
ATOM 1147 C C . PRO A 1 138 ? 3.980 -11.683 -12.756 1.00 96.62 138 PRO A C 1
ATOM 1149 O O . PRO A 1 138 ? 3.671 -11.959 -13.914 1.00 96.62 138 PRO A O 1
ATOM 1152 N N . ALA A 1 139 ? 3.920 -10.444 -12.272 1.00 97.44 139 ALA A N 1
ATOM 1153 C CA . ALA A 1 139 ? 3.383 -9.316 -13.028 1.00 97.44 139 ALA A CA 1
ATOM 1154 C C . ALA A 1 139 ? 4.526 -8.475 -13.626 1.00 97.44 139 ALA A C 1
ATOM 1156 O O . ALA A 1 139 ? 5.295 -7.892 -12.854 1.00 97.44 139 ALA A O 1
ATOM 1157 N N . PRO A 1 140 ? 4.667 -8.381 -14.961 1.00 98.44 140 PRO A N 1
ATOM 1158 C CA . PRO A 1 140 ? 5.727 -7.591 -15.582 1.00 98.44 140 PRO A CA 1
ATOM 1159 C C . PRO A 1 140 ? 5.639 -6.116 -15.179 1.00 98.44 140 PRO A C 1
ATOM 1161 O O . PRO A 1 140 ? 4.599 -5.476 -15.350 1.00 98.44 140 PRO A O 1
ATOM 1164 N N . LEU A 1 141 ? 6.736 -5.552 -14.664 1.00 98.50 141 LEU A N 1
ATOM 1165 C CA . LEU A 1 141 ? 6.771 -4.147 -14.236 1.00 98.50 141 LEU A CA 1
ATOM 1166 C C . LEU A 1 141 ? 6.509 -3.184 -15.397 1.00 98.50 141 LEU A C 1
ATOM 1168 O O . LEU A 1 141 ? 5.875 -2.152 -15.196 1.00 98.50 141 LEU A O 1
ATOM 1172 N N . TYR A 1 142 ? 6.950 -3.547 -16.603 1.00 98.50 142 TYR A N 1
ATOM 1173 C CA . TYR A 1 142 ? 6.707 -2.773 -17.815 1.00 98.50 142 TYR A CA 1
ATOM 1174 C C . TYR A 1 142 ? 5.207 -2.617 -18.086 1.00 98.50 142 TYR A C 1
ATOM 1176 O O . TYR A 1 142 ? 4.724 -1.500 -18.254 1.00 98.50 142 TYR A O 1
ATOM 1184 N N . ASP A 1 143 ? 4.459 -3.722 -18.050 1.00 98.19 143 ASP A N 1
ATOM 1185 C CA . ASP A 1 143 ? 3.015 -3.716 -18.294 1.00 98.19 143 ASP A CA 1
ATOM 1186 C C . ASP A 1 143 ? 2.273 -2.957 -17.186 1.00 98.19 143 ASP A C 1
ATOM 1188 O O . ASP A 1 143 ? 1.363 -2.178 -17.470 1.00 98.19 143 ASP A O 1
ATOM 1192 N N . LEU A 1 144 ? 2.694 -3.125 -15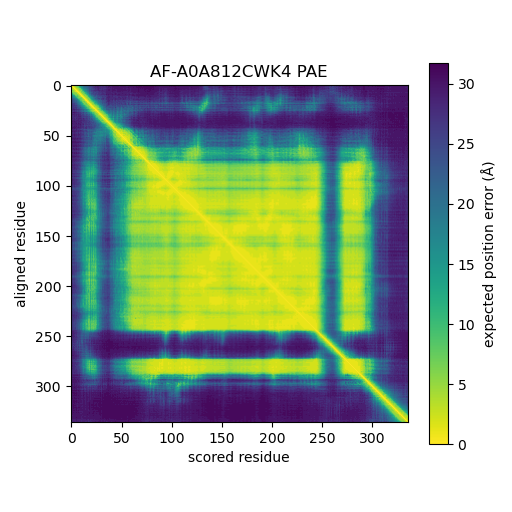.925 1.00 98.06 144 LEU A N 1
ATOM 1193 C CA . LEU A 1 144 ? 2.161 -2.359 -14.794 1.00 98.06 144 LEU A CA 1
ATOM 1194 C C . LEU A 1 144 ? 2.390 -0.852 -14.967 1.00 98.06 144 LEU A C 1
ATOM 1196 O O . LEU A 1 144 ? 1.465 -0.073 -14.754 1.00 98.06 144 LEU A O 1
ATOM 1200 N N . ALA A 1 145 ? 3.583 -0.430 -15.388 1.00 97.94 145 ALA A N 1
ATOM 1201 C CA . ALA A 1 145 ? 3.885 0.977 -15.630 1.00 97.94 145 ALA A CA 1
ATOM 1202 C C . ALA A 1 145 ? 3.089 1.541 -16.819 1.00 97.94 145 ALA A C 1
ATOM 1204 O O . ALA A 1 145 ? 2.528 2.630 -16.713 1.00 97.94 145 A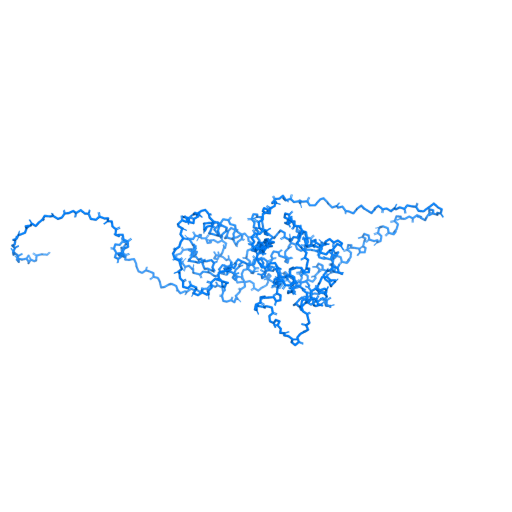LA A O 1
ATOM 1205 N N . MET A 1 146 ? 2.973 0.791 -17.920 1.00 98.06 146 MET A N 1
ATOM 1206 C CA . MET A 1 146 ? 2.155 1.185 -19.074 1.00 98.06 146 MET A CA 1
ATOM 1207 C C . MET A 1 146 ? 0.689 1.390 -18.680 1.00 98.06 146 MET A C 1
ATOM 1209 O O . MET A 1 146 ? 0.122 2.437 -18.986 1.00 98.06 146 MET A O 1
ATOM 1213 N N . MET A 1 147 ? 0.109 0.448 -17.925 1.00 97.31 147 MET A N 1
ATOM 1214 C CA . MET A 1 147 ? -1.249 0.590 -17.387 1.00 97.31 147 MET A CA 1
ATOM 1215 C C . MET A 1 147 ? -1.375 1.812 -16.473 1.00 97.31 147 MET A C 1
ATOM 1217 O O . MET A 1 147 ? -2.376 2.517 -16.536 1.00 97.31 147 MET A O 1
ATOM 1221 N N . ALA A 1 148 ? -0.364 2.098 -15.648 1.00 96.12 148 ALA A N 1
ATOM 1222 C CA . ALA A 1 148 ? -0.379 3.261 -14.767 1.00 96.12 148 ALA A CA 1
ATOM 1223 C C . ALA A 1 148 ? -0.444 4.572 -15.560 1.00 96.12 148 ALA A C 1
ATOM 1225 O O . ALA A 1 148 ? -1.266 5.426 -15.250 1.00 96.12 148 ALA A O 1
ATOM 1226 N N . PHE A 1 149 ? 0.356 4.716 -16.620 1.00 95.81 149 PHE A N 1
ATOM 1227 C CA . PHE A 1 149 ? 0.342 5.909 -17.472 1.00 95.81 149 PHE A CA 1
ATOM 1228 C C . PHE A 1 149 ? -0.972 6.111 -18.239 1.00 95.81 149 PHE A C 1
ATOM 1230 O O . PHE A 1 149 ? -1.216 7.205 -18.751 1.00 95.81 149 PHE A O 1
ATOM 1237 N N . ASP A 1 150 ? -1.803 5.080 -18.391 1.00 94.50 150 ASP A N 1
ATOM 1238 C CA . ASP A 1 150 ? -3.147 5.198 -18.974 1.00 94.50 150 ASP A CA 1
ATOM 1239 C C . ASP A 1 150 ? -4.193 5.680 -17.954 1.00 94.50 150 ASP A C 1
ATOM 1241 O O . ASP A 1 150 ? -5.258 6.162 -18.344 1.00 94.50 150 ASP A O 1
ATOM 1245 N N . LEU A 1 151 ? -3.884 5.621 -16.655 1.00 92.44 151 LEU A N 1
ATOM 1246 C CA . LEU A 1 151 ? -4.736 6.152 -15.596 1.00 92.44 151 LEU A CA 1
ATOM 1247 C C . LEU A 1 151 ? -4.528 7.661 -15.444 1.00 92.44 151 LEU A C 1
ATOM 1249 O O . LEU A 1 151 ? -3.399 8.151 -15.381 1.00 92.44 151 LEU A O 1
ATOM 1253 N N . GLN A 1 152 ? -5.629 8.400 -15.293 1.00 90.56 152 GLN A N 1
ATOM 1254 C CA . GLN A 1 152 ? -5.605 9.852 -15.069 1.00 90.56 152 GLN A CA 1
ATOM 1255 C C . GLN A 1 152 ? -4.798 10.236 -13.817 1.00 90.56 152 GLN A C 1
ATOM 1257 O O . GLN A 1 152 ? -4.148 11.279 -13.778 1.00 90.56 152 GLN A O 1
ATOM 1262 N N . GLU A 1 153 ? -4.813 9.370 -12.806 1.00 89.00 153 GLU A N 1
ATOM 1263 C CA . GLU A 1 153 ? -4.113 9.534 -11.529 1.00 89.00 153 GLU A CA 1
ATOM 1264 C C . GLU A 1 153 ? -2.587 9.586 -11.668 1.00 89.00 153 GLU A C 1
ATOM 1266 O O . GLU A 1 153 ? -1.922 10.123 -10.784 1.00 89.00 153 GLU A O 1
ATOM 1271 N N . SER A 1 154 ? -2.026 9.060 -12.765 1.00 92.44 154 SER A N 1
ATOM 1272 C CA . SER A 1 154 ? -0.587 9.150 -13.043 1.00 92.44 154 SER A CA 1
ATOM 1273 C C . SER A 1 154 ? -0.115 10.575 -13.303 1.00 92.44 154 SER A C 1
ATOM 1275 O O . SER A 1 154 ? 1.073 10.853 -13.173 1.00 92.44 154 SER A O 1
ATOM 1277 N N . GLY A 1 155 ? -1.025 11.471 -13.703 1.00 92.06 155 GLY A N 1
ATOM 1278 C CA . GLY A 1 155 ? -0.676 12.828 -14.112 1.00 92.06 155 GLY A CA 1
ATOM 1279 C C . GLY A 1 155 ? 0.175 12.898 -15.383 1.00 92.06 155 GLY A C 1
ATOM 1280 O O . GLY A 1 155 ? 0.687 13.972 -15.686 1.00 92.06 155 GLY A O 1
ATOM 1281 N N . TRP A 1 156 ? 0.327 11.793 -16.125 1.00 95.38 156 TRP A N 1
ATOM 1282 C CA . TRP A 1 156 ? 1.139 11.765 -17.338 1.00 95.38 156 TRP A CA 1
ATOM 1283 C C . TRP A 1 156 ? 0.557 12.664 -18.426 1.00 95.38 156 TRP A C 1
ATOM 1285 O O . TRP A 1 156 ? -0.642 12.654 -18.722 1.00 95.38 156 TRP A O 1
ATOM 1295 N N . THR A 1 157 ? 1.444 13.397 -19.083 1.00 93.12 157 THR A N 1
ATOM 1296 C CA . THR A 1 157 ? 1.150 14.224 -20.242 1.00 93.12 157 THR A CA 1
ATOM 1297 C C . THR A 1 157 ? 2.113 13.895 -21.383 1.00 93.12 157 THR A C 1
ATOM 1299 O O . THR A 1 157 ? 3.235 13.447 -21.151 1.00 93.12 157 THR A O 1
ATOM 1302 N N . PRO A 1 158 ? 1.756 14.191 -22.647 1.00 93.44 158 PRO A N 1
ATOM 1303 C CA . PRO A 1 158 ? 2.678 14.007 -23.771 1.00 93.44 158 PRO A CA 1
ATOM 1304 C C . PRO A 1 158 ? 3.999 14.788 -23.649 1.00 93.44 158 PRO A C 1
ATOM 1306 O O . PRO A 1 158 ? 4.946 14.493 -24.376 1.00 93.44 158 PRO A O 1
ATOM 1309 N N . ALA A 1 159 ? 4.067 15.789 -22.761 1.00 93.19 159 ALA A N 1
ATOM 1310 C CA . ALA A 1 159 ? 5.279 16.555 -22.490 1.00 93.19 159 ALA A CA 1
ATOM 1311 C C . ALA A 1 159 ? 6.318 15.769 -21.669 1.00 93.19 159 ALA A C 1
ATOM 1313 O O . ALA A 1 159 ? 7.505 16.072 -21.768 1.00 93.19 159 ALA A O 1
ATOM 1314 N N . ASP A 1 160 ? 5.896 14.746 -20.921 1.00 91.56 160 ASP A N 1
ATOM 1315 C CA . ASP A 1 160 ? 6.771 13.929 -20.068 1.00 91.56 160 ASP A CA 1
ATOM 1316 C C . ASP A 1 160 ? 7.594 12.907 -20.870 1.00 91.56 160 ASP A C 1
ATOM 1318 O O . ASP A 1 160 ? 8.550 12.320 -20.365 1.00 91.56 160 ASP A O 1
ATOM 1322 N N . GLY A 1 161 ? 7.248 12.715 -22.146 1.00 94.06 161 GLY A N 1
ATOM 1323 C CA . GLY A 1 161 ? 7.908 11.785 -23.054 1.00 94.06 161 GLY A CA 1
ATOM 1324 C C . GLY A 1 161 ? 7.055 10.563 -23.383 1.00 94.06 161 GLY A C 1
ATOM 1325 O O . GLY A 1 161 ? 5.887 10.452 -23.006 1.00 94.06 161 GLY A O 1
ATOM 1326 N N . LYS A 1 162 ? 7.638 9.642 -24.153 1.00 96.81 162 LYS A N 1
ATOM 1327 C CA . LYS A 1 162 ? 6.952 8.428 -24.607 1.00 96.81 162 LYS A CA 1
ATOM 1328 C C . LYS A 1 162 ? 6.754 7.457 -23.448 1.00 96.81 162 LYS A C 1
ATOM 1330 O O . LYS A 1 162 ? 7.697 7.184 -22.706 1.00 96.81 162 LYS A O 1
ATOM 1335 N N . LYS A 1 163 ? 5.548 6.896 -23.333 1.00 97.25 163 LYS A N 1
ATOM 1336 C CA . LYS A 1 163 ? 5.199 5.950 -22.263 1.00 97.25 163 LYS A CA 1
ATOM 1337 C C . LYS A 1 163 ? 6.100 4.720 -22.279 1.00 97.25 163 LYS A C 1
ATOM 1339 O O . LYS A 1 163 ? 6.497 4.256 -21.221 1.00 97.25 163 LYS A O 1
ATOM 1344 N N . GLU A 1 164 ? 6.479 4.240 -23.460 1.00 97.81 164 GLU A N 1
ATOM 1345 C CA . GLU A 1 164 ? 7.309 3.046 -23.620 1.00 97.81 164 GLU A CA 1
ATOM 1346 C C . GLU A 1 164 ? 8.717 3.249 -23.042 1.00 97.81 164 GLU A C 1
ATOM 1348 O O . GLU A 1 164 ? 9.249 2.367 -22.362 1.00 97.81 164 GLU A O 1
ATOM 1353 N N . ASP A 1 165 ? 9.305 4.425 -23.279 1.00 97.38 165 ASP A N 1
ATOM 1354 C CA . ASP A 1 165 ? 10.628 4.783 -22.764 1.00 97.38 165 ASP A CA 1
ATOM 1355 C C . ASP A 1 165 ? 1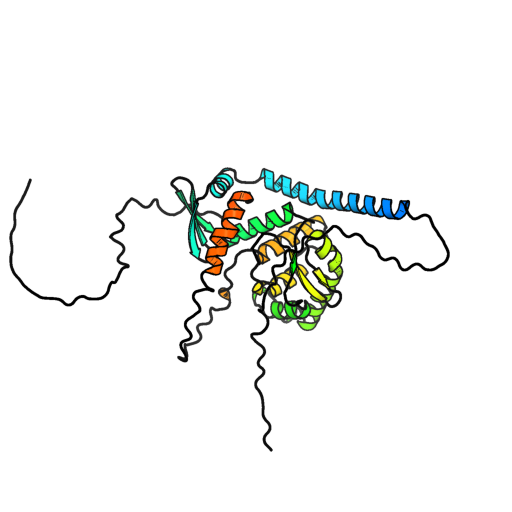0.572 4.952 -21.236 1.00 97.38 165 ASP A C 1
ATOM 1357 O O . ASP A 1 165 ? 11.428 4.435 -20.514 1.00 97.38 165 ASP A O 1
ATOM 1361 N N . LEU A 1 166 ? 9.519 5.603 -20.728 1.00 97.38 166 LEU A N 1
ATOM 1362 C CA . LEU A 1 166 ? 9.292 5.775 -19.291 1.00 97.38 166 LEU A CA 1
ATOM 1363 C C . LEU A 1 166 ? 9.031 4.437 -18.582 1.00 97.38 166 LEU A C 1
ATOM 1365 O O . LEU A 1 166 ? 9.605 4.186 -17.528 1.00 97.38 166 LEU A O 1
ATOM 1369 N N . ALA A 1 167 ? 8.224 3.544 -19.155 1.00 98.00 167 ALA A N 1
ATOM 1370 C 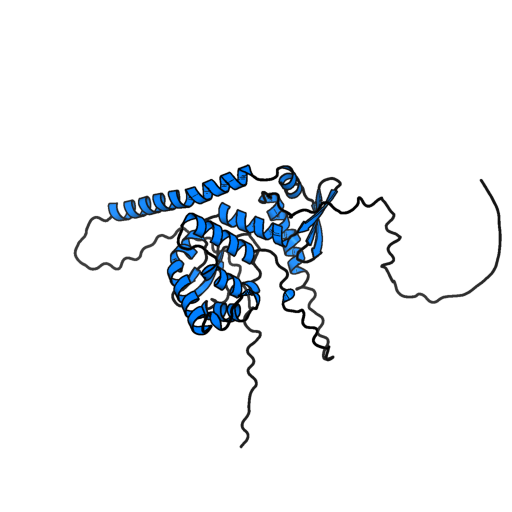CA . ALA A 1 167 ? 7.947 2.223 -18.589 1.00 98.00 167 ALA A CA 1
ATOM 1371 C C . ALA A 1 167 ? 9.205 1.341 -18.545 1.00 98.00 167 ALA A C 1
ATOM 1373 O O . ALA A 1 167 ? 9.428 0.608 -17.575 1.00 98.00 167 ALA A O 1
ATOM 1374 N N . THR A 1 168 ? 10.068 1.458 -19.560 1.00 98.25 168 THR A N 1
ATOM 1375 C CA . THR A 1 168 ? 11.389 0.815 -19.564 1.00 98.25 168 THR A CA 1
ATOM 1376 C C . THR A 1 168 ? 12.256 1.366 -18.432 1.00 98.25 168 THR A C 1
ATOM 1378 O O . THR A 1 168 ? 12.802 0.591 -17.648 1.00 98.25 168 THR A O 1
ATOM 1381 N N . TYR A 1 169 ? 12.304 2.694 -18.274 1.00 98.00 169 TYR A N 1
ATOM 1382 C CA . TYR A 1 169 ? 13.023 3.339 -17.174 1.00 98.00 169 TYR A CA 1
ATOM 1383 C C . TYR A 1 169 ? 12.528 2.870 -15.798 1.00 98.00 169 TYR A C 1
ATOM 1385 O O . TYR A 1 169 ? 13.345 2.484 -14.964 1.00 98.00 169 TYR A O 1
ATOM 1393 N N . VAL A 1 170 ? 11.210 2.842 -15.564 1.00 97.88 170 VAL A N 1
ATOM 1394 C CA . VAL A 1 170 ? 10.612 2.361 -14.303 1.00 97.88 170 VAL A CA 1
ATOM 1395 C C . VAL A 1 170 ? 11.038 0.922 -14.012 1.00 97.88 170 VAL A C 1
ATOM 1397 O O . VAL A 1 170 ? 11.440 0.604 -12.890 1.00 97.88 170 VAL A O 1
ATOM 1400 N N . THR A 1 171 ? 10.998 0.062 -15.031 1.00 98.25 171 THR A N 1
ATOM 1401 C CA . THR A 1 171 ? 11.388 -1.348 -14.920 1.00 98.25 171 THR A CA 1
ATOM 14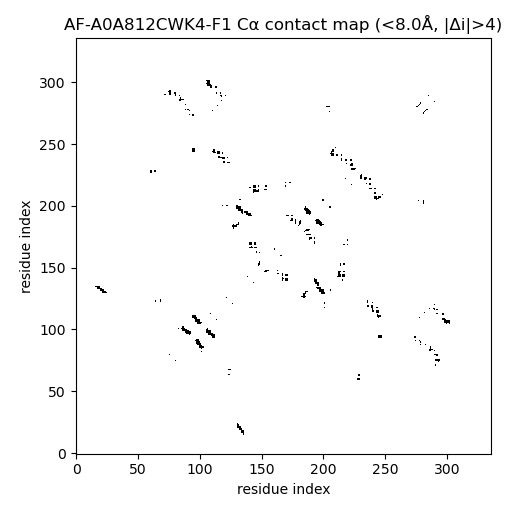02 C C . THR A 1 171 ? 12.857 -1.487 -14.527 1.00 98.25 171 THR A C 1
ATOM 1404 O O . THR A 1 171 ? 13.169 -2.131 -13.524 1.00 98.25 171 THR A O 1
ATOM 1407 N N . ASP A 1 172 ? 13.766 -0.851 -15.266 1.00 98.25 172 ASP A N 1
ATOM 1408 C CA . ASP A 1 172 ? 15.206 -0.927 -15.003 1.00 98.25 172 ASP A CA 1
ATOM 1409 C C . ASP A 1 172 ? 15.574 -0.308 -13.650 1.00 98.25 172 ASP A C 1
ATOM 1411 O O . ASP A 1 172 ? 16.390 -0.855 -12.896 1.00 98.25 172 ASP A O 1
ATOM 1415 N N . PHE A 1 173 ? 14.923 0.801 -13.300 1.00 98.25 173 PHE A N 1
ATOM 1416 C CA . PHE A 1 173 ? 15.120 1.476 -12.030 1.00 98.25 173 PHE A CA 1
ATOM 1417 C C . PHE A 1 173 ? 14.736 0.578 -10.851 1.00 98.25 173 PHE A C 1
ATOM 1419 O O . PHE A 1 173 ? 15.563 0.357 -9.964 1.00 98.25 173 PHE A O 1
ATOM 1426 N N . LEU A 1 174 ? 13.534 -0.003 -10.843 1.00 98.06 174 LEU A N 1
ATOM 1427 C CA . LEU A 1 174 ? 13.099 -0.876 -9.749 1.00 98.06 174 LEU A CA 1
ATOM 1428 C C . LEU A 1 174 ? 13.898 -2.186 -9.698 1.00 98.06 174 LEU A C 1
ATOM 1430 O O . LEU A 1 174 ? 14.245 -2.647 -8.607 1.00 98.06 174 LEU A O 1
ATOM 1434 N N . LYS A 1 175 ? 14.307 -2.736 -10.850 1.00 98.06 175 LYS A N 1
ATOM 1435 C CA . LYS A 1 175 ? 15.246 -3.872 -10.904 1.00 98.06 175 LYS A CA 1
ATOM 1436 C C . LYS A 1 175 ? 16.572 -3.549 -10.218 1.00 98.06 175 LYS A C 1
ATOM 1438 O O . LYS A 1 175 ? 17.103 -4.399 -9.503 1.00 98.06 175 LYS A O 1
ATOM 1443 N N . SER A 1 176 ? 17.082 -2.321 -10.354 1.00 97.69 176 SER A N 1
ATOM 1444 C CA . SER A 1 176 ? 18.302 -1.884 -9.654 1.00 97.69 176 SER A CA 1
ATOM 1445 C C . SER A 1 176 ? 18.157 -1.850 -8.123 1.00 97.69 176 SER A C 1
ATOM 1447 O O . SER A 1 176 ? 19.158 -1.893 -7.408 1.00 97.69 176 SER A O 1
ATOM 1449 N N . LYS A 1 177 ? 16.920 -1.800 -7.605 1.00 97.19 177 LYS A N 1
ATOM 1450 C CA . LYS A 1 177 ? 16.598 -1.751 -6.168 1.00 97.19 177 LYS A CA 1
ATOM 1451 C C . LYS A 1 177 ? 16.124 -3.093 -5.595 1.00 97.19 177 LYS A C 1
ATOM 1453 O O . LYS A 1 177 ? 15.890 -3.172 -4.388 1.00 97.19 177 LYS A O 1
ATOM 1458 N N . ARG A 1 178 ? 16.021 -4.147 -6.418 1.00 96.88 178 ARG A N 1
ATOM 1459 C CA . ARG A 1 178 ? 15.398 -5.440 -6.064 1.00 96.88 178 ARG A CA 1
ATOM 1460 C C . ARG A 1 178 ? 15.940 -6.072 -4.778 1.00 96.88 178 ARG A C 1
ATOM 1462 O O . ARG A 1 178 ? 15.158 -6.544 -3.968 1.00 96.88 178 ARG A O 1
ATOM 1469 N N . GLU A 1 179 ? 17.258 -6.043 -4.561 1.00 94.50 179 GLU A N 1
ATOM 1470 C CA . GLU A 1 179 ? 17.877 -6.694 -3.393 1.00 94.50 179 GLU A CA 1
ATOM 1471 C C . GLU A 1 179 ? 17.433 -6.023 -2.090 1.00 94.50 179 GLU A C 1
ATOM 1473 O O . GLU A 1 179 ? 17.099 -6.695 -1.120 1.00 94.50 179 GLU A O 1
ATOM 1478 N N . MET A 1 180 ? 17.358 -4.691 -2.094 1.00 93.69 180 MET A N 1
ATOM 1479 C CA . MET A 1 180 ? 16.926 -3.911 -0.938 1.00 93.69 180 MET A CA 1
ATOM 1480 C C . MET A 1 180 ? 15.423 -4.070 -0.672 1.00 93.69 180 MET A C 1
ATOM 1482 O O . MET A 1 180 ? 15.015 -4.236 0.478 1.00 93.69 180 MET A O 1
ATOM 1486 N N . LEU A 1 181 ? 14.615 -4.050 -1.736 1.00 96.62 181 LEU A N 1
ATOM 1487 C CA . LEU A 1 181 ? 13.167 -4.261 -1.675 1.00 96.62 181 LEU A CA 1
ATOM 1488 C C . LEU A 1 181 ? 12.815 -5.643 -1.109 1.00 96.62 181 LEU A C 1
ATOM 1490 O O . LEU A 1 181 ? 11.943 -5.766 -0.244 1.00 96.62 181 LEU A O 1
ATOM 1494 N N . GLU A 1 182 ? 13.542 -6.669 -1.542 1.00 96.06 182 GLU A N 1
ATOM 1495 C CA . GLU A 1 182 ? 13.357 -8.033 -1.064 1.00 96.06 182 GLU A CA 1
ATOM 1496 C C . GLU A 1 182 ? 13.804 -8.178 0.399 1.00 96.06 182 GLU A C 1
ATOM 1498 O O . GLU A 1 182 ? 13.071 -8.749 1.210 1.00 96.06 182 GLU A O 1
ATOM 1503 N N . GLU A 1 183 ? 14.980 -7.644 0.754 1.00 91.12 183 GLU A N 1
ATOM 1504 C CA . GLU A 1 183 ? 15.560 -7.764 2.098 1.00 91.12 183 GLU A CA 1
ATOM 1505 C C . GLU A 1 183 ? 14.718 -7.049 3.160 1.00 91.12 183 GLU A C 1
ATOM 1507 O O . GLU A 1 183 ? 14.447 -7.625 4.216 1.00 91.12 183 GLU A O 1
ATOM 1512 N N . TYR A 1 184 ? 14.298 -5.807 2.904 1.00 91.69 184 TYR A N 1
ATOM 1513 C CA . TYR A 1 184 ? 13.625 -5.001 3.925 1.00 91.69 184 TYR A CA 1
ATOM 1514 C C . TYR A 1 184 ? 12.108 -5.078 3.885 1.00 91.69 184 TYR A C 1
ATOM 1516 O O . TYR A 1 184 ? 11.490 -4.957 4.943 1.00 91.69 184 TYR A O 1
ATOM 1524 N N . PHE A 1 185 ? 11.507 -5.299 2.716 1.00 95.25 185 PHE A N 1
ATOM 1525 C CA . PHE A 1 185 ? 10.061 -5.162 2.528 1.00 95.25 185 PHE A CA 1
ATOM 1526 C C . PHE A 1 185 ? 9.383 -6.416 1.980 1.00 95.25 185 PHE A C 1
ATOM 1528 O O . PHE A 1 185 ? 8.184 -6.379 1.731 1.00 95.25 185 PHE A O 1
ATOM 1535 N N . ALA A 1 186 ? 10.106 -7.526 1.791 1.00 96.69 186 ALA A N 1
ATOM 1536 C CA . ALA A 1 186 ? 9.559 -8.748 1.191 1.00 96.69 186 ALA A CA 1
ATOM 1537 C C . ALA A 1 186 ? 8.849 -8.504 -0.163 1.00 96.69 186 ALA A C 1
ATOM 1539 O O . ALA A 1 186 ? 7.919 -9.230 -0.534 1.00 96.69 186 ALA A O 1
ATOM 1540 N N . LEU A 1 187 ? 9.294 -7.476 -0.894 1.00 97.94 187 LEU A N 1
ATOM 1541 C CA . LEU A 1 187 ? 8.841 -7.143 -2.239 1.00 97.94 187 LEU A CA 1
ATOM 1542 C C . LEU A 1 187 ? 9.868 -7.703 -3.227 1.00 97.94 187 LEU A C 1
ATOM 1544 O O . LEU A 1 187 ? 10.964 -7.167 -3.373 1.00 97.94 187 LEU A O 1
ATOM 1548 N N . GLU A 1 188 ? 9.532 -8.826 -3.856 1.00 98.31 188 GLU A N 1
ATOM 1549 C CA . GLU A 1 188 ? 10.424 -9.568 -4.746 1.00 98.31 188 GLU A CA 1
ATOM 1550 C C . GLU A 1 188 ? 10.168 -9.169 -6.200 1.00 98.31 188 GLU A C 1
ATOM 1552 O O . GLU A 1 188 ? 9.047 -9.298 -6.699 1.00 98.31 188 GLU A O 1
ATOM 1557 N N . ILE A 1 189 ? 11.228 -8.717 -6.873 1.00 98.38 189 ILE A N 1
ATOM 1558 C CA . ILE A 1 189 ? 11.278 -8.506 -8.322 1.00 98.38 189 ILE A CA 1
ATOM 1559 C C . ILE A 1 189 ? 12.324 -9.472 -8.878 1.00 98.38 189 ILE A C 1
ATOM 1561 O O . ILE A 1 189 ? 13.478 -9.464 -8.430 1.00 98.38 189 ILE A O 1
ATOM 1565 N N . ASP A 1 190 ? 11.928 -10.308 -9.834 1.00 97.25 190 ASP A N 1
ATOM 1566 C CA . ASP A 1 190 ? 12.835 -11.276 -10.448 1.00 97.25 190 ASP A CA 1
ATOM 1567 C C . ASP A 1 190 ? 13.850 -10.617 -11.408 1.00 97.25 190 ASP A C 1
ATOM 1569 O O . ASP A 1 190 ? 13.870 -9.404 -11.639 1.00 97.25 190 ASP A O 1
ATOM 1573 N N . THR A 1 191 ? 14.758 -11.422 -11.962 1.00 95.88 191 THR A N 1
ATOM 1574 C CA . THR A 1 191 ? 15.792 -10.935 -12.890 1.00 95.88 191 THR A CA 1
ATOM 1575 C C . THR A 1 191 ? 15.232 -10.454 -14.225 1.00 95.88 191 THR A C 1
ATOM 1577 O O . THR A 1 191 ? 15.870 -9.632 -14.891 1.00 95.88 191 THR A O 1
ATOM 1580 N N . ASP A 1 192 ? 14.047 -10.926 -14.602 1.00 96.62 192 ASP A N 1
ATOM 1581 C CA . ASP A 1 192 ? 13.390 -10.575 -15.857 1.00 96.62 192 ASP A CA 1
ATOM 1582 C C . ASP A 1 192 ? 12.627 -9.248 -15.722 1.00 96.62 192 ASP A C 1
ATOM 1584 O O . ASP A 1 192 ? 12.508 -8.509 -16.695 1.00 96.62 192 ASP A O 1
ATOM 1588 N N . GLY A 1 193 ? 12.296 -8.833 -14.498 1.00 97.00 193 GLY A N 1
ATOM 1589 C CA . GLY A 1 193 ? 11.580 -7.591 -14.208 1.00 97.00 193 GLY A CA 1
ATOM 1590 C C . GLY A 1 193 ? 10.104 -7.817 -13.913 1.00 97.00 193 GLY A C 1
ATOM 1591 O O . GLY A 1 193 ? 9.289 -6.939 -14.190 1.00 97.00 193 GLY A O 1
ATOM 1592 N N . ASN A 1 194 ? 9.756 -8.978 -13.363 1.00 98.25 194 ASN A N 1
ATOM 1593 C CA . ASN A 1 194 ? 8.409 -9.288 -12.913 1.00 98.25 194 ASN A CA 1
ATOM 1594 C C . ASN A 1 194 ? 8.311 -9.129 -11.397 1.00 98.25 194 ASN A C 1
ATOM 1596 O O . ASN A 1 194 ? 9.172 -9.592 -10.647 1.00 98.25 194 ASN A O 1
ATOM 1600 N N . LEU A 1 195 ? 7.234 -8.498 -10.942 1.00 98.44 195 LEU A N 1
ATOM 1601 C CA . LEU A 1 195 ? 6.844 -8.473 -9.543 1.00 98.44 195 LEU A CA 1
ATOM 1602 C C . LEU A 1 195 ? 6.318 -9.858 -9.150 1.00 98.44 195 LEU A C 1
ATOM 1604 O O . LEU A 1 195 ? 5.329 -10.333 -9.705 1.00 98.44 195 LEU A O 1
ATOM 1608 N N . CYS A 1 196 ? 6.958 -10.490 -8.173 1.00 97.94 196 CYS A N 1
ATOM 1609 C CA . CYS A 1 196 ? 6.619 -11.832 -7.701 1.00 97.94 196 CYS A CA 1
ATOM 1610 C C . CYS A 1 196 ? 5.883 -11.804 -6.357 1.00 97.94 196 CYS A C 1
ATOM 1612 O O . CYS A 1 196 ? 4.978 -12.614 -6.117 1.00 97.94 196 CYS A O 1
ATOM 1614 N N . THR A 1 197 ? 6.275 -10.894 -5.459 1.00 98.12 197 THR A N 1
ATOM 1615 C CA . THR A 1 197 ? 5.699 -10.800 -4.112 1.00 98.12 197 THR A CA 1
ATOM 1616 C C . THR A 1 197 ? 5.497 -9.365 -3.646 1.00 98.12 197 THR A C 1
ATOM 1618 O O . THR A 1 197 ? 6.195 -8.449 -4.073 1.00 98.12 197 THR A O 1
ATOM 1621 N N . ILE A 1 198 ? 4.570 -9.200 -2.703 1.00 97.94 198 ILE A N 1
ATOM 1622 C CA . ILE A 1 198 ? 4.320 -7.965 -1.951 1.00 97.94 198 ILE A CA 1
ATOM 1623 C C . ILE A 1 198 ? 4.301 -8.264 -0.433 1.00 97.94 198 ILE A C 1
ATOM 1625 O O . ILE A 1 198 ? 4.029 -9.408 -0.046 1.00 97.94 198 ILE A O 1
ATOM 1629 N N . PRO A 1 199 ? 4.582 -7.283 0.448 1.00 97.19 199 PRO A N 1
ATOM 1630 C CA . PRO A 1 199 ? 4.647 -7.502 1.899 1.00 97.19 199 PRO A CA 1
ATOM 1631 C C . PRO A 1 199 ? 3.324 -7.960 2.526 1.00 97.19 199 PRO A C 1
ATOM 1633 O O . PRO A 1 199 ? 2.314 -7.274 2.467 1.00 97.19 199 PRO A O 1
ATOM 1636 N N . MET A 1 200 ? 3.326 -9.061 3.271 1.00 95.56 200 MET A N 1
ATOM 1637 C CA . MET A 1 200 ? 2.169 -9.441 4.087 1.00 95.56 200 MET A CA 1
ATOM 1638 C C . MET A 1 200 ? 2.138 -8.619 5.383 1.00 95.56 200 MET A C 1
ATOM 1640 O O . MET A 1 200 ? 2.760 -9.002 6.374 1.00 95.56 200 MET A O 1
ATOM 1644 N N . LEU A 1 201 ? 1.415 -7.495 5.372 1.00 94.31 201 LEU A N 1
ATOM 1645 C CA . LEU A 1 201 ? 1.321 -6.581 6.523 1.00 94.31 201 LEU A CA 1
ATOM 1646 C C . LEU A 1 201 ? 0.332 -7.048 7.595 1.00 94.31 201 LEU A C 1
ATOM 1648 O O . LEU A 1 201 ? 0.546 -6.821 8.784 1.00 94.31 201 LEU A O 1
ATOM 1652 N N . LEU A 1 202 ? -0.754 -7.701 7.184 1.00 92.75 202 LEU A N 1
ATOM 1653 C CA . LEU A 1 202 ? -1.802 -8.181 8.075 1.00 92.75 202 LEU A CA 1
ATOM 1654 C C . LEU A 1 202 ? -2.269 -9.565 7.622 1.00 92.75 202 LEU A C 1
ATOM 1656 O O . LEU A 1 202 ? -2.433 -9.822 6.430 1.00 92.75 202 LEU A O 1
ATOM 1660 N N . GLU A 1 203 ? -2.447 -10.474 8.577 1.00 88.56 203 GLU A N 1
ATOM 1661 C CA . GLU A 1 203 ? -2.912 -11.831 8.293 1.00 88.56 203 GLU A CA 1
ATOM 1662 C C . GLU A 1 203 ? -4.337 -11.799 7.726 1.00 88.56 203 GLU A C 1
ATOM 1664 O O . GLU A 1 203 ? -5.179 -11.033 8.192 1.00 88.56 203 GLU A O 1
ATOM 1669 N N . ASN A 1 204 ? -4.599 -12.636 6.719 1.00 87.88 204 ASN A N 1
ATOM 1670 C CA . ASN A 1 204 ? -5.878 -12.701 6.002 1.00 87.88 204 ASN A CA 1
ATOM 1671 C C . ASN A 1 204 ? -6.293 -11.391 5.304 1.00 87.88 204 ASN A C 1
ATOM 1673 O O . ASN A 1 204 ? -7.461 -11.228 4.961 1.00 87.88 204 ASN A O 1
ATOM 1677 N N . TYR A 1 205 ? -5.348 -10.477 5.059 1.00 92.75 205 TYR A N 1
ATOM 1678 C CA . TYR A 1 205 ? -5.566 -9.278 4.256 1.00 92.75 205 TYR A CA 1
ATOM 1679 C C . TYR A 1 205 ? -4.745 -9.332 2.967 1.00 92.75 205 TYR A C 1
ATOM 1681 O O . TYR A 1 205 ? -3.529 -9.529 2.999 1.00 92.75 205 TYR A O 1
ATOM 1689 N N . VAL A 1 206 ? -5.412 -9.114 1.837 1.00 91.94 206 VAL A N 1
ATOM 1690 C CA . VAL A 1 206 ? -4.777 -8.882 0.536 1.00 91.94 206 VAL A CA 1
ATOM 1691 C C . VAL A 1 206 ? -5.207 -7.486 0.085 1.00 91.94 206 VAL A C 1
ATOM 1693 O O . VAL A 1 206 ? -6.409 -7.213 0.094 1.00 91.94 206 VAL A O 1
ATOM 1696 N N . PRO A 1 207 ? -4.267 -6.588 -0.260 1.00 93.06 207 PRO A N 1
ATOM 1697 C CA . PRO A 1 207 ? -4.626 -5.250 -0.714 1.00 93.06 207 PRO A CA 1
ATOM 1698 C C . PRO A 1 207 ? -5.356 -5.302 -2.069 1.00 93.06 207 PRO A C 1
ATOM 1700 O O . PRO A 1 207 ? -5.180 -6.277 -2.807 1.00 93.06 207 PRO A O 1
ATOM 1703 N N . PRO A 1 208 ? -6.134 -4.264 -2.434 1.00 90.56 208 PRO A N 1
ATOM 1704 C CA . PRO A 1 208 ? -6.776 -4.173 -3.746 1.00 90.56 208 PRO A CA 1
ATOM 1705 C C . PRO A 1 208 ? -5.732 -4.164 -4.873 1.00 90.56 208 PRO A C 1
ATOM 1707 O O . PRO A 1 208 ? -5.052 -3.163 -5.112 1.00 90.56 208 PRO A O 1
ATOM 1710 N N . LEU A 1 209 ? -5.560 -5.305 -5.548 1.00 91.75 209 LEU A N 1
ATOM 1711 C CA . LEU A 1 209 ? -4.497 -5.499 -6.538 1.00 91.75 209 LEU A CA 1
ATOM 1712 C C . LEU A 1 209 ? -4.715 -4.674 -7.813 1.00 91.75 209 LEU A C 1
ATOM 1714 O O . LEU A 1 209 ? -3.765 -4.470 -8.562 1.00 91.75 209 LEU A O 1
ATOM 1718 N N . GLU A 1 210 ? -5.913 -4.130 -8.037 1.00 90.50 210 GLU A N 1
ATOM 1719 C CA . GLU A 1 210 ? -6.175 -3.169 -9.116 1.00 90.50 210 GLU A CA 1
ATOM 1720 C C . GLU A 1 210 ? -5.317 -1.902 -8.975 1.00 90.50 210 GLU A C 1
ATOM 1722 O O . GLU A 1 210 ? -5.026 -1.242 -9.967 1.00 90.50 210 GLU A O 1
ATOM 1727 N N . GLY A 1 211 ? -4.868 -1.580 -7.755 1.00 92.44 211 GLY A N 1
ATOM 1728 C CA . GLY A 1 21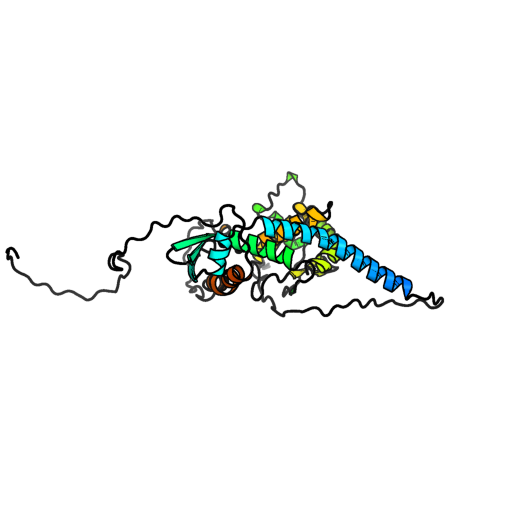1 ? -3.969 -0.459 -7.481 1.00 92.44 211 GLY A CA 1
ATOM 1729 C C . GLY A 1 211 ? -2.489 -0.736 -7.775 1.00 92.44 211 GLY A C 1
ATOM 1730 O O . GLY A 1 211 ? -1.672 0.174 -7.630 1.00 92.44 211 GLY A O 1
ATOM 1731 N N . LEU A 1 212 ? -2.119 -1.961 -8.177 1.00 95.12 212 LEU A N 1
ATOM 1732 C CA . LEU A 1 212 ? -0.727 -2.335 -8.467 1.00 95.12 212 LEU A CA 1
ATOM 1733 C C . LEU A 1 212 ? -0.044 -1.426 -9.507 1.00 95.12 212 LEU A C 1
ATOM 1735 O O . LEU A 1 212 ? 1.089 -1.026 -9.239 1.00 95.12 212 LEU A O 1
ATOM 1739 N N . PRO A 1 213 ? -0.673 -1.059 -10.646 1.00 97.06 213 PRO A N 1
ATOM 1740 C CA . PRO A 1 213 ? -0.068 -0.157 -11.628 1.00 97.06 213 PRO A CA 1
ATOM 1741 C C . PRO A 1 213 ? 0.391 1.167 -11.007 1.00 97.06 213 PRO A C 1
ATOM 1743 O O . PRO A 1 213 ? 1.571 1.518 -11.070 1.00 97.06 213 PRO A O 1
ATOM 1746 N N . MET A 1 214 ? -0.520 1.870 -10.324 1.00 96.50 214 MET A N 1
ATOM 1747 C CA . MET A 1 214 ? -0.206 3.142 -9.668 1.00 96.50 214 MET A CA 1
ATOM 1748 C C . MET A 1 214 ? 0.805 2.979 -8.538 1.00 96.50 214 MET A C 1
ATOM 1750 O O . MET A 1 214 ? 1.647 3.854 -8.351 1.00 96.50 214 MET A O 1
ATOM 1754 N N . TYR A 1 215 ? 0.757 1.870 -7.798 1.00 97.44 215 TYR A N 1
ATOM 1755 C CA . TYR A 1 215 ? 1.748 1.588 -6.764 1.00 97.44 215 TYR A CA 1
ATOM 1756 C C . TYR A 1 215 ? 3.158 1.459 -7.353 1.00 97.44 215 TYR A C 1
ATOM 1758 O O . TYR A 1 215 ? 4.073 2.118 -6.866 1.00 97.44 215 TYR A O 1
ATOM 1766 N N . ILE A 1 216 ? 3.336 0.691 -8.433 1.00 98.00 216 ILE A N 1
ATOM 1767 C CA . ILE A 1 216 ? 4.634 0.549 -9.113 1.00 98.00 216 ILE A CA 1
ATOM 1768 C C . ILE A 1 216 ? 5.145 1.889 -9.640 1.00 98.00 216 ILE A C 1
ATOM 1770 O O . ILE A 1 216 ? 6.313 2.222 -9.424 1.00 98.00 216 ILE A O 1
ATOM 1774 N N . LEU A 1 217 ? 4.277 2.682 -10.273 1.00 97.69 217 LEU A N 1
ATOM 1775 C CA . LEU A 1 217 ? 4.652 4.011 -10.747 1.00 97.69 217 LEU A CA 1
ATOM 1776 C C . LEU A 1 217 ? 5.111 4.903 -9.583 1.00 97.69 217 LEU A C 1
ATOM 1778 O O . LEU A 1 217 ? 6.220 5.432 -9.618 1.00 97.69 217 LEU A O 1
ATOM 1782 N N . ARG A 1 218 ? 4.322 4.993 -8.508 1.00 97.75 218 ARG A N 1
ATOM 1783 C CA . ARG A 1 218 ? 4.638 5.840 -7.346 1.00 97.75 218 ARG A CA 1
ATOM 1784 C C . ARG A 1 218 ? 5.875 5.375 -6.583 1.00 97.75 218 ARG A C 1
ATOM 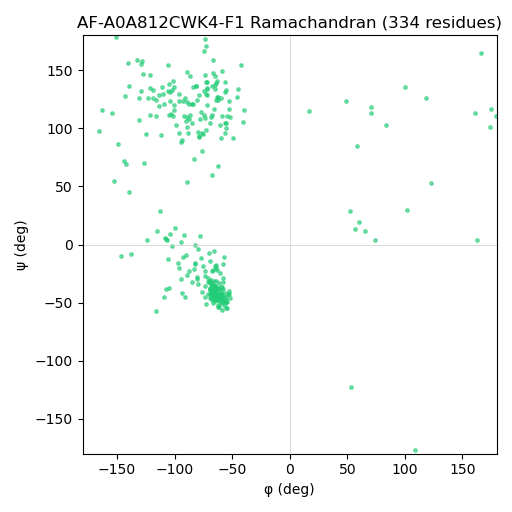1786 O O . ARG A 1 218 ? 6.618 6.210 -6.078 1.00 97.75 218 ARG A O 1
ATOM 1793 N N . LEU A 1 219 ? 6.168 4.074 -6.551 1.00 97.81 219 LEU A N 1
ATOM 1794 C CA . LEU A 1 219 ? 7.444 3.586 -6.021 1.00 97.81 219 LEU A CA 1
ATOM 1795 C C . LEU A 1 219 ? 8.638 4.160 -6.793 1.00 97.81 219 LEU A C 1
ATOM 1797 O O . LEU A 1 219 ? 9.669 4.456 -6.195 1.00 97.81 219 LEU A O 1
ATOM 1801 N N . SER A 1 220 ? 8.515 4.326 -8.109 1.00 96.06 220 SER A N 1
ATOM 1802 C CA . SER A 1 220 ? 9.598 4.867 -8.932 1.00 96.06 220 SER A CA 1
ATOM 1803 C C . SER A 1 220 ? 9.716 6.396 -8.888 1.00 96.06 220 SER A C 1
ATOM 1805 O O . SER A 1 220 ? 10.827 6.898 -9.046 1.00 96.06 220 SER A O 1
ATOM 1807 N N . THR A 1 221 ? 8.621 7.128 -8.642 1.00 94.94 221 THR A N 1
ATOM 1808 C CA . THR A 1 221 ? 8.591 8.604 -8.718 1.00 94.94 221 THR A CA 1
ATOM 1809 C C . THR A 1 221 ? 8.510 9.312 -7.364 1.00 94.94 221 THR A C 1
ATOM 1811 O O . THR A 1 221 ? 9.162 10.336 -7.183 1.00 94.94 221 THR A O 1
ATOM 1814 N N . GLU A 1 222 ? 7.744 8.783 -6.406 1.00 96.50 222 GLU A N 1
ATOM 1815 C CA . GLU A 1 222 ? 7.422 9.471 -5.142 1.00 96.50 222 GLU A CA 1
ATOM 1816 C C . GLU A 1 222 ? 8.340 9.075 -3.981 1.00 96.50 222 GLU A C 1
ATOM 1818 O O . GLU A 1 222 ? 8.447 9.790 -2.980 1.00 96.50 222 GLU A O 1
ATOM 1823 N N . VAL A 1 223 ? 9.002 7.922 -4.081 1.00 97.38 223 VAL A N 1
ATOM 1824 C CA . VAL A 1 223 ? 9.941 7.463 -3.053 1.00 97.38 223 VAL A CA 1
ATOM 1825 C C . VAL A 1 223 ? 11.272 8.195 -3.217 1.00 97.38 223 VAL A C 1
ATOM 1827 O O . VAL A 1 223 ? 11.864 8.219 -4.294 1.00 97.38 223 VAL A O 1
ATOM 1830 N N . ASN A 1 224 ? 11.782 8.775 -2.130 1.00 95.50 224 ASN A N 1
ATOM 1831 C CA . ASN A 1 224 ? 13.090 9.426 -2.131 1.00 95.50 224 ASN A CA 1
ATOM 1832 C C . ASN A 1 224 ? 14.195 8.372 -2.006 1.00 95.50 224 ASN A C 1
ATOM 1834 O O . ASN A 1 224 ? 14.542 7.962 -0.907 1.00 95.50 224 ASN A O 1
ATOM 1838 N N . TRP A 1 225 ? 14.780 7.948 -3.122 1.00 94.81 225 TRP A N 1
ATOM 1839 C CA . TRP A 1 225 ? 15.823 6.915 -3.133 1.00 94.81 225 TRP A CA 1
ATOM 1840 C C . TRP A 1 225 ? 17.237 7.420 -2.806 1.00 94.81 225 TRP A C 1
ATOM 1842 O O . TRP A 1 225 ? 18.174 6.615 -2.816 1.00 94.81 225 TRP A O 1
ATOM 1852 N N . GLU A 1 226 ? 17.409 8.719 -2.550 1.00 91.94 226 GLU A N 1
ATOM 1853 C CA . GLU A 1 226 ? 18.712 9.352 -2.314 1.00 91.94 226 GLU A CA 1
ATOM 1854 C C . GLU A 1 226 ? 19.086 9.364 -0.828 1.00 91.94 226 GLU A C 1
ATOM 1856 O O . GLU A 1 226 ? 20.210 9.012 -0.463 1.00 91.94 226 GLU A O 1
ATOM 1861 N N . GLU A 1 227 ? 18.142 9.730 0.044 1.00 89.75 227 GLU A N 1
ATOM 1862 C CA . GLU A 1 227 ? 18.362 9.795 1.490 1.00 89.75 227 GLU A CA 1
ATOM 1863 C C . GLU A 1 227 ? 17.784 8.560 2.191 1.00 89.75 227 GLU A C 1
ATOM 1865 O O . GLU A 1 227 ? 16.583 8.326 2.162 1.00 89.75 227 GLU A O 1
ATOM 1870 N N . GLU A 1 228 ? 18.620 7.785 2.892 1.00 87.06 228 GLU A N 1
ATOM 1871 C CA . GLU A 1 228 ? 18.225 6.506 3.513 1.00 87.06 228 GLU A CA 1
ATOM 1872 C C . GLU A 1 228 ? 16.973 6.610 4.401 1.00 87.06 228 GLU A C 1
ATOM 1874 O O . GLU A 1 228 ? 16.064 5.782 4.313 1.00 87.06 228 GLU A O 1
ATOM 1879 N N . LYS A 1 229 ? 16.914 7.630 5.263 1.00 87.00 229 LYS A N 1
ATOM 1880 C CA . LYS A 1 229 ? 15.788 7.815 6.182 1.00 87.00 229 LYS A CA 1
ATOM 1881 C C . LYS A 1 229 ? 14.507 8.146 5.419 1.00 87.00 229 LYS A C 1
ATOM 1883 O O . LYS A 1 229 ? 13.481 7.511 5.661 1.00 87.00 229 LYS A O 1
ATOM 1888 N N . GLU A 1 230 ? 14.568 9.120 4.517 1.00 89.94 230 GLU A N 1
ATOM 1889 C CA . GLU A 1 230 ? 13.409 9.544 3.732 1.00 89.94 230 GLU A CA 1
ATOM 1890 C C . GLU A 1 230 ? 12.974 8.463 2.739 1.00 89.94 230 GLU A C 1
ATOM 1892 O O . GLU A 1 230 ? 11.777 8.299 2.528 1.00 89.94 230 GLU A O 1
ATOM 1897 N N . CYS A 1 231 ? 13.895 7.638 2.235 1.00 92.19 231 CYS A N 1
ATOM 1898 C CA . CYS A 1 231 ? 13.608 6.444 1.440 1.00 92.19 231 CYS A CA 1
ATOM 1899 C C . CYS A 1 231 ? 12.676 5.495 2.182 1.00 92.19 231 CYS A C 1
ATOM 1901 O O . CYS A 1 231 ? 11.595 5.174 1.694 1.00 92.19 231 CYS A O 1
ATOM 1903 N N . PHE A 1 232 ? 13.036 5.097 3.406 1.00 91.44 232 PHE A N 1
ATOM 1904 C CA . PHE A 1 232 ? 12.192 4.191 4.181 1.00 91.44 232 PHE A CA 1
ATOM 1905 C C . PHE A 1 232 ? 10.847 4.821 4.544 1.00 91.44 232 PHE A C 1
ATOM 1907 O O . PHE A 1 232 ? 9.826 4.142 4.464 1.00 91.44 232 PHE A O 1
ATOM 1914 N N . MET A 1 233 ? 10.820 6.103 4.922 1.00 90.88 233 MET A N 1
ATOM 1915 C CA . MET A 1 233 ? 9.568 6.773 5.292 1.00 90.88 233 MET A CA 1
ATOM 1916 C C . MET A 1 233 ? 8.629 6.939 4.092 1.00 90.88 233 MET A C 1
ATOM 1918 O O . MET A 1 233 ? 7.451 6.595 4.186 1.00 90.88 233 MET A O 1
ATOM 1922 N N . SER A 1 234 ? 9.144 7.418 2.958 1.00 95.00 234 SER A N 1
ATOM 1923 C CA . SER A 1 234 ? 8.364 7.578 1.727 1.00 95.00 234 SER A CA 1
ATOM 1924 C C . SER A 1 234 ? 7.919 6.226 1.164 1.00 95.00 234 SER A C 1
ATOM 1926 O O . SER A 1 234 ? 6.743 6.078 0.849 1.00 95.00 234 SER A O 1
ATOM 1928 N N . PHE A 1 235 ? 8.767 5.191 1.176 1.00 96.50 235 PHE A N 1
ATOM 1929 C CA . PHE A 1 235 ? 8.356 3.833 0.800 1.00 96.50 235 PHE A CA 1
ATOM 1930 C C . PHE A 1 235 ? 7.214 3.309 1.680 1.00 96.50 235 PHE A C 1
ATOM 1932 O O . PHE A 1 235 ? 6.231 2.761 1.172 1.00 96.50 235 PHE A O 1
ATOM 1939 N N . CYS A 1 236 ? 7.317 3.484 3.004 1.00 95.06 236 CYS A N 1
ATOM 1940 C CA . CYS A 1 236 ? 6.263 3.058 3.924 1.00 95.06 236 CYS A CA 1
ATOM 1941 C C . CYS A 1 236 ? 4.952 3.802 3.651 1.00 95.06 236 CYS A C 1
ATOM 1943 O O . CYS A 1 236 ? 3.886 3.197 3.715 1.00 95.06 236 CYS A O 1
ATOM 1945 N N . LYS A 1 237 ? 5.025 5.095 3.324 1.00 95.25 237 LYS A N 1
ATOM 1946 C CA . LYS A 1 237 ? 3.864 5.930 2.998 1.00 95.25 237 LYS A CA 1
ATOM 1947 C C . LYS A 1 237 ? 3.182 5.481 1.706 1.00 95.25 237 LYS A C 1
ATOM 1949 O O . LYS A 1 237 ? 1.968 5.321 1.680 1.00 95.25 237 LYS A O 1
ATOM 1954 N N . GLU A 1 238 ? 3.950 5.240 0.650 1.00 97.56 238 GLU A N 1
ATOM 1955 C CA . GLU A 1 238 ? 3.401 4.800 -0.636 1.00 97.56 238 GLU A CA 1
ATOM 1956 C C . GLU A 1 238 ? 2.821 3.385 -0.554 1.00 97.56 238 GLU A C 1
ATOM 1958 O O . GLU A 1 238 ? 1.749 3.098 -1.088 1.00 97.56 238 GLU A O 1
ATOM 1963 N N . THR A 1 239 ? 3.477 2.507 0.204 1.00 97.44 239 THR A N 1
ATOM 1964 C CA . THR A 1 239 ? 2.969 1.155 0.454 1.00 97.44 239 THR A CA 1
ATOM 1965 C C . THR A 1 239 ? 1.722 1.184 1.332 1.00 97.44 239 THR A C 1
ATOM 1967 O O . THR A 1 239 ? 0.778 0.449 1.064 1.00 97.44 239 THR A O 1
ATOM 1970 N N . SER A 1 240 ? 1.651 2.044 2.348 1.00 95.81 240 SER A N 1
ATOM 1971 C CA . SER A 1 240 ? 0.449 2.138 3.176 1.00 95.81 240 SER A CA 1
ATOM 1972 C C . SER A 1 240 ? -0.744 2.716 2.420 1.00 95.81 240 SER A C 1
ATOM 1974 O O . SER A 1 240 ? -1.866 2.265 2.634 1.00 95.81 240 SER A O 1
ATOM 1976 N N . GLU A 1 241 ? -0.512 3.653 1.499 1.00 95.12 241 GLU A N 1
ATOM 1977 C CA . GLU A 1 241 ? -1.528 4.169 0.582 1.00 95.12 241 GLU A CA 1
ATOM 1978 C C . GLU A 1 241 ? -2.032 3.061 -0.357 1.00 95.12 241 GLU A C 1
ATOM 1980 O O . GLU A 1 241 ? -3.240 2.889 -0.508 1.00 95.12 241 GLU A O 1
ATOM 1985 N N . PHE A 1 242 ? -1.141 2.249 -0.939 1.00 95.94 242 PHE A N 1
ATOM 1986 C CA . PHE A 1 242 ? -1.531 1.081 -1.742 1.00 95.94 242 PHE A CA 1
ATOM 1987 C C . PHE A 1 242 ? -2.353 0.062 -0.938 1.00 95.94 242 PHE A C 1
ATOM 1989 O O . PHE A 1 242 ? -3.381 -0.409 -1.420 1.00 95.94 242 PHE A O 1
ATOM 1996 N N . TYR A 1 243 ? -1.947 -0.241 0.297 1.00 95.69 243 TYR A N 1
ATOM 1997 C CA . TYR A 1 243 ? -2.651 -1.207 1.142 1.00 95.69 243 TYR A CA 1
ATOM 1998 C C . TYR A 1 243 ? -3.952 -0.674 1.733 1.00 95.69 243 TYR A C 1
ATOM 2000 O O . TYR A 1 243 ? -4.777 -1.476 2.171 1.00 95.69 243 TYR A O 1
ATOM 2008 N N . ALA A 1 244 ? -4.143 0.643 1.773 1.00 93.19 244 ALA A N 1
ATOM 2009 C CA . ALA A 1 244 ? -5.323 1.260 2.350 1.00 93.19 244 ALA A CA 1
ATOM 2010 C C . ALA A 1 244 ? -6.609 0.737 1.700 1.00 93.19 244 ALA A C 1
ATOM 2012 O O . ALA A 1 244 ? -6.709 0.549 0.487 1.00 93.19 244 ALA A O 1
ATOM 2013 N N . PHE A 1 245 ? -7.616 0.521 2.537 1.00 87.25 245 PHE A N 1
ATOM 2014 C CA . PHE A 1 245 ? -8.893 -0.033 2.130 1.00 87.25 245 PHE A CA 1
ATOM 2015 C C . PHE A 1 245 ? -9.707 1.034 1.386 1.00 87.25 245 PHE A C 1
ATOM 2017 O O . PHE A 1 245 ? -10.333 1.892 2.010 1.00 87.25 245 PHE A O 1
ATOM 2024 N N . ARG A 1 246 ? -9.625 1.027 0.049 1.00 79.25 246 ARG A N 1
ATOM 2025 C CA . ARG A 1 246 ? -10.247 2.009 -0.855 1.00 79.25 246 ARG A CA 1
ATOM 2026 C C . ARG A 1 246 ? -11.464 1.454 -1.582 1.00 79.25 246 ARG A C 1
ATOM 2028 O O . ARG A 1 246 ? -11.571 0.253 -1.818 1.00 79.25 246 ARG A O 1
ATOM 2035 N N . ASN A 1 247 ? -12.361 2.358 -1.980 1.00 67.06 247 ASN A N 1
ATOM 2036 C CA . ASN A 1 247 ? -13.390 2.053 -2.963 1.00 67.06 247 ASN A CA 1
ATOM 2037 C C . ASN A 1 247 ? -12.837 2.275 -4.381 1.00 67.06 247 ASN A C 1
ATOM 2039 O O . ASN A 1 247 ? -12.616 3.415 -4.776 1.00 67.06 247 ASN A O 1
ATOM 2043 N N . ASN A 1 248 ? -12.656 1.209 -5.163 1.00 56.03 248 ASN A N 1
ATOM 2044 C CA . ASN A 1 248 ? -12.222 1.314 -6.565 1.00 56.03 248 ASN A CA 1
ATOM 2045 C C . ASN A 1 248 ? -13.358 1.728 -7.533 1.00 56.03 248 ASN A C 1
ATOM 2047 O O . ASN A 1 248 ? -13.169 1.746 -8.744 1.00 56.03 248 ASN A O 1
ATOM 2051 N N . GLU A 1 249 ? -14.547 2.086 -7.035 1.00 47.66 249 GLU A N 1
ATOM 2052 C CA . GLU A 1 249 ? -15.704 2.459 -7.871 1.00 47.66 249 GLU A CA 1
ATOM 2053 C C . GLU A 1 249 ? -15.575 3.799 -8.608 1.00 47.66 249 GLU A C 1
ATOM 2055 O O . GLU A 1 249 ? -16.398 4.086 -9.477 1.00 47.66 249 GLU A O 1
ATOM 2060 N N . LEU A 1 250 ? -14.537 4.601 -8.347 1.00 41.50 250 LEU A N 1
ATOM 2061 C CA . LEU A 1 250 ? -14.295 5.841 -9.098 1.00 41.50 250 LEU A CA 1
ATOM 2062 C C . LEU A 1 250 ? -13.944 5.608 -10.582 1.00 41.50 250 LEU A C 1
ATOM 2064 O O . LEU A 1 250 ? -13.900 6.568 -11.344 1.00 41.50 250 LEU A O 1
ATOM 2068 N N . GLN A 1 251 ? -13.780 4.354 -11.022 1.00 39.31 251 GLN A N 1
ATOM 2069 C CA . GLN A 1 251 ? -13.645 3.996 -12.441 1.00 39.31 251 GLN A CA 1
ATOM 2070 C C . GLN A 1 251 ? -14.981 3.680 -13.148 1.00 39.31 251 GLN A C 1
ATOM 2072 O O . GLN A 1 251 ? -14.998 3.579 -14.369 1.00 39.31 251 GLN A O 1
ATOM 2077 N N . ASN A 1 252 ? -16.110 3.569 -12.430 1.00 36.12 252 ASN A N 1
ATOM 2078 C CA . ASN A 1 252 ? -17.410 3.191 -13.018 1.00 36.12 252 ASN A CA 1
ATOM 2079 C C . ASN A 1 252 ? -18.392 4.366 -13.208 1.00 36.12 252 ASN A C 1
ATOM 2081 O O . ASN A 1 252 ? -19.560 4.151 -13.527 1.00 36.12 252 ASN A O 1
ATOM 2085 N N . ALA A 1 253 ? -17.953 5.613 -13.022 1.00 33.41 253 ALA A N 1
ATOM 2086 C CA . ALA A 1 253 ? -18.798 6.799 -13.174 1.00 33.41 253 ALA A CA 1
ATOM 2087 C C . ALA A 1 253 ? -18.803 7.355 -14.615 1.00 33.41 253 ALA A C 1
ATOM 2089 O O . ALA A 1 253 ? -18.574 8.540 -14.827 1.00 33.41 253 ALA A O 1
ATOM 2090 N N . GLU A 1 254 ? -19.111 6.516 -15.604 1.00 27.42 254 GLU A N 1
ATOM 2091 C CA . GLU A 1 254 ? -19.635 6.971 -16.899 1.00 27.42 254 GLU A CA 1
ATOM 2092 C C . GLU A 1 254 ? -21.079 6.457 -17.019 1.00 27.42 254 GLU A C 1
ATOM 2094 O O . GLU A 1 254 ? -21.300 5.243 -16.982 1.00 27.42 254 GLU A O 1
ATOM 2099 N N . PRO A 1 255 ? -22.097 7.330 -17.145 1.00 35.16 255 PRO A N 1
ATOM 2100 C CA . PRO A 1 255 ? -23.470 6.895 -17.348 1.00 35.16 255 PRO A CA 1
ATOM 2101 C C . PRO A 1 255 ? -23.631 6.447 -18.805 1.00 35.16 255 PRO A C 1
ATOM 2103 O O . PRO A 1 255 ? -24.128 7.190 -19.652 1.00 35.16 255 PRO A O 1
ATOM 2106 N N . VAL A 1 256 ? -23.207 5.224 -19.122 1.00 33.69 256 VAL A N 1
ATOM 2107 C CA . VAL A 1 256 ? -23.525 4.617 -20.416 1.00 33.69 256 VAL A CA 1
ATOM 2108 C C . VAL A 1 256 ? -24.993 4.208 -20.380 1.00 33.69 256 VAL A C 1
ATOM 2110 O O . VAL A 1 256 ? -25.403 3.323 -19.630 1.00 33.69 256 VAL A O 1
ATOM 2113 N N . LEU A 1 257 ? -25.789 4.914 -21.181 1.00 33.22 257 LEU A N 1
ATOM 2114 C CA . LEU A 1 257 ? -27.194 4.641 -21.463 1.00 33.22 257 LEU A CA 1
ATOM 2115 C C . LEU A 1 257 ? -27.436 3.131 -21.605 1.00 33.22 257 LEU A C 1
ATOM 2117 O O . LEU A 1 257 ? -26.918 2.481 -22.515 1.00 33.22 257 LEU A O 1
ATOM 2121 N N . ALA A 1 258 ? -28.230 2.597 -20.678 1.00 31.91 258 ALA A N 1
ATOM 2122 C CA . ALA A 1 258 ? -28.584 1.192 -20.594 1.00 31.91 258 ALA A CA 1
ATOM 2123 C C . ALA A 1 258 ? -29.142 0.674 -21.930 1.00 31.91 258 ALA A C 1
ATOM 2125 O O . ALA A 1 258 ? -30.209 1.089 -22.382 1.00 31.91 258 ALA A O 1
ATOM 2126 N N . SER A 1 259 ? -28.430 -0.278 -22.531 1.00 28.31 259 SER A N 1
ATOM 2127 C CA . SER A 1 259 ? -29.007 -1.208 -23.501 1.00 28.31 259 SER A CA 1
ATOM 2128 C C . SER A 1 259 ? -29.500 -2.438 -22.728 1.00 28.31 259 SER A C 1
ATOM 2130 O O . SER A 1 259 ? -28.722 -3.006 -21.960 1.00 28.31 259 SER A O 1
ATOM 2132 N N . PRO A 1 260 ? -30.771 -2.855 -22.869 1.00 34.88 260 PRO A N 1
ATOM 2133 C CA . PRO A 1 260 ? -31.312 -3.957 -22.093 1.00 34.88 260 PRO A CA 1
ATOM 2134 C C . PRO A 1 260 ? -30.969 -5.276 -22.780 1.00 34.88 260 PRO A C 1
ATOM 2136 O O . PRO A 1 260 ? -31.604 -5.658 -23.763 1.00 34.88 260 PRO A O 1
ATOM 2139 N N . SER A 1 261 ? -29.995 -6.008 -22.250 1.00 29.08 261 SER A N 1
ATOM 2140 C CA . SER A 1 261 ? -29.862 -7.419 -22.598 1.00 29.08 261 SER A CA 1
ATOM 2141 C C . SER A 1 261 ? -29.163 -8.224 -21.510 1.00 29.08 261 SER A C 1
ATOM 2143 O O . SER A 1 261 ? -27.961 -8.106 -21.314 1.00 29.08 261 SER A O 1
ATOM 2145 N N . GLN A 1 262 ? -29.983 -9.109 -20.939 1.00 31.48 262 GLN A N 1
ATOM 2146 C CA . GLN A 1 262 ? -29.682 -10.364 -20.250 1.00 31.48 262 GLN A CA 1
ATOM 2147 C C . GLN A 1 262 ? -29.303 -10.268 -18.768 1.00 31.48 262 GLN A C 1
ATOM 2149 O O . GLN A 1 262 ? -28.205 -9.911 -18.365 1.00 31.48 262 GLN A O 1
ATOM 2154 N N . THR A 1 263 ? -30.317 -10.625 -17.981 1.00 34.72 263 THR A N 1
ATOM 2155 C CA . THR A 1 263 ? -30.339 -10.924 -16.558 1.00 34.72 263 THR A CA 1
ATOM 2156 C C . THR A 1 263 ? -29.348 -12.043 -16.237 1.00 34.72 263 THR A C 1
ATOM 2158 O O . THR A 1 263 ? -29.674 -13.222 -16.363 1.00 34.72 263 THR A O 1
ATOM 2161 N N . GLU A 1 264 ? -28.148 -11.678 -15.808 1.00 33.06 264 GLU A N 1
ATOM 2162 C CA . GLU A 1 264 ? -27.361 -12.509 -14.905 1.00 33.06 264 GLU A CA 1
ATOM 2163 C C . GLU A 1 264 ? -27.459 -11.846 -13.530 1.00 33.06 264 GLU A C 1
ATOM 2165 O O . GLU A 1 264 ? -27.031 -10.708 -13.339 1.00 33.06 264 GLU A O 1
ATOM 2170 N N . GLU A 1 265 ? -28.143 -12.518 -12.604 1.00 28.30 265 GLU A N 1
ATOM 2171 C CA . GLU A 1 265 ? -28.209 -12.118 -11.198 1.00 28.30 265 GLU A CA 1
ATOM 2172 C C . GLU A 1 265 ? -26.771 -11.929 -10.680 1.00 28.30 265 GLU A C 1
ATOM 2174 O O . GLU A 1 265 ? -25.970 -12.864 -10.796 1.00 28.30 265 GLU A O 1
ATOM 2179 N N . PRO A 1 266 ? -26.402 -10.755 -10.136 1.00 37.97 266 PRO A N 1
ATOM 2180 C CA . PRO A 1 266 ? -25.080 -10.570 -9.563 1.00 37.97 266 PRO A CA 1
ATOM 2181 C C . PRO A 1 266 ? -24.925 -11.535 -8.386 1.00 37.97 266 PRO A C 1
ATOM 2183 O O . PRO A 1 266 ? -25.744 -11.551 -7.467 1.00 37.97 266 PRO A O 1
ATOM 2186 N N . ASP A 1 267 ? -23.883 -12.363 -8.437 1.00 33.62 267 ASP A N 1
ATOM 2187 C CA . ASP A 1 267 ? -23.541 -13.323 -7.393 1.00 33.62 267 ASP A CA 1
ATOM 2188 C C . ASP A 1 267 ? -23.376 -12.572 -6.057 1.00 33.62 267 ASP A C 1
ATOM 2190 O O . ASP A 1 267 ? -22.393 -11.859 -5.835 1.00 33.62 267 ASP A O 1
ATOM 2194 N N . GLN A 1 268 ? -24.375 -12.696 -5.173 1.00 40.59 268 GLN A N 1
ATOM 2195 C CA . GLN A 1 268 ? -24.493 -11.963 -3.902 1.00 40.59 268 GLN A CA 1
ATOM 2196 C C . GLN A 1 268 ? -23.280 -12.168 -2.966 1.00 40.59 268 GLN A C 1
ATOM 2198 O O . GLN A 1 268 ? -23.119 -11.441 -1.991 1.00 40.59 268 GLN A O 1
ATOM 2203 N N . ASN A 1 269 ? -22.391 -13.120 -3.271 1.00 45.09 269 ASN A N 1
ATOM 2204 C CA . ASN A 1 269 ? -21.187 -13.424 -2.497 1.00 45.09 269 ASN A CA 1
ATOM 2205 C C . ASN A 1 269 ? -20.042 -12.406 -2.629 1.00 45.09 269 ASN A C 1
ATOM 2207 O O . ASN A 1 269 ? -19.221 -12.310 -1.715 1.00 45.09 269 ASN A O 1
ATOM 2211 N N . MET A 1 270 ? -19.921 -11.672 -3.741 1.00 42.84 270 MET A N 1
ATOM 2212 C CA . MET A 1 270 ? -18.745 -10.808 -3.950 1.00 42.84 270 MET A CA 1
ATOM 2213 C C . MET A 1 270 ? -18.858 -9.471 -3.198 1.00 42.84 270 MET A C 1
ATOM 2215 O O . MET A 1 270 ? -17.850 -8.925 -2.742 1.00 42.84 270 MET A O 1
ATOM 2219 N N . ASP A 1 271 ? -20.085 -8.982 -3.004 1.00 48.59 271 ASP A N 1
ATOM 2220 C CA . ASP A 1 271 ? -20.370 -7.670 -2.412 1.00 48.59 271 ASP A CA 1
ATOM 2221 C C . ASP A 1 271 ? -20.329 -7.672 -0.866 1.00 48.59 271 ASP A C 1
ATOM 2223 O O . ASP A 1 271 ? -20.152 -6.633 -0.230 1.00 48.59 271 ASP A O 1
ATOM 2227 N N . ASP A 1 272 ? -20.399 -8.848 -0.231 1.00 59.25 272 ASP A N 1
ATOM 2228 C CA . ASP A 1 272 ? -20.284 -8.995 1.230 1.00 59.25 272 ASP A CA 1
ATOM 2229 C C . ASP A 1 272 ? -18.850 -9.267 1.721 1.00 59.25 272 ASP A C 1
ATOM 2231 O O . ASP A 1 272 ? -18.554 -9.127 2.913 1.00 59.25 272 ASP A O 1
ATOM 2235 N N . ASN A 1 273 ? -17.915 -9.563 0.813 1.00 79.81 273 ASN A N 1
ATOM 2236 C CA . ASN A 1 273 ? -16.531 -9.880 1.175 1.00 79.81 273 ASN A CA 1
ATOM 2237 C C . ASN A 1 273 ? -15.790 -8.682 1.809 1.00 79.81 273 ASN A C 1
ATOM 2239 O O . ASN A 1 273 ? -15.023 -8.819 2.768 1.00 79.81 273 ASN A O 1
ATOM 2243 N N . TRP A 1 274 ? -16.043 -7.467 1.318 1.00 86.88 274 TRP A N 1
ATOM 2244 C CA . TRP A 1 274 ? -15.367 -6.263 1.811 1.00 86.88 274 TRP A CA 1
ATOM 2245 C C . TRP A 1 274 ? -15.880 -5.846 3.201 1.00 86.88 274 TRP A C 1
ATOM 2247 O O . TRP A 1 274 ? -15.090 -5.418 4.050 1.00 86.88 274 TRP A O 1
ATOM 2257 N N . LYS A 1 275 ? -17.182 -6.026 3.479 1.00 91.81 275 LYS A N 1
ATOM 2258 C CA . LYS A 1 275 ? -17.761 -5.795 4.814 1.00 91.81 275 LYS A CA 1
ATOM 2259 C C . LYS A 1 275 ? 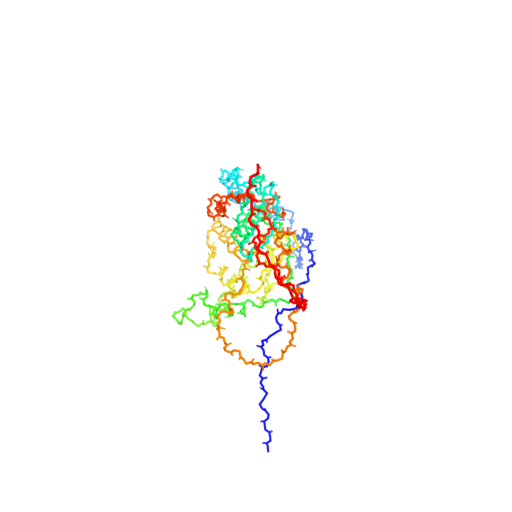-17.184 -6.782 5.816 1.00 91.81 275 LYS A C 1
ATOM 2261 O O . LYS A 1 275 ? -16.768 -6.374 6.899 1.00 91.81 275 LYS A O 1
ATOM 2266 N N . TRP A 1 276 ? -17.091 -8.056 5.422 1.00 92.44 276 TRP A N 1
ATOM 2267 C CA . TRP A 1 276 ? -16.479 -9.087 6.251 1.00 92.44 276 TRP A CA 1
ATOM 2268 C C . TRP A 1 276 ? -15.026 -8.742 6.575 1.00 92.44 276 TRP A C 1
ATOM 2270 O O . TRP A 1 276 ? -14.651 -8.745 7.743 1.00 92.44 276 TRP A O 1
ATOM 2280 N N . THR A 1 277 ? -14.238 -8.353 5.568 1.00 92.25 277 THR A N 1
ATOM 2281 C CA . THR A 1 277 ? -12.842 -7.919 5.747 1.00 92.25 277 THR A CA 1
ATOM 2282 C C . THR A 1 277 ? -12.749 -6.722 6.693 1.00 92.25 277 THR A C 1
ATOM 2284 O O . THR A 1 277 ? -11.914 -6.691 7.598 1.00 92.25 277 THR A O 1
ATOM 2287 N N . THR A 1 278 ? -13.642 -5.747 6.540 1.00 92.69 278 THR A N 1
ATOM 2288 C CA . THR A 1 278 ? -13.697 -4.582 7.425 1.00 92.69 278 THR A CA 1
ATOM 2289 C C . THR A 1 278 ? -13.923 -5.020 8.874 1.00 92.69 278 THR A C 1
ATOM 2291 O O . THR A 1 278 ? -13.094 -4.743 9.742 1.00 92.69 278 THR A O 1
ATOM 2294 N N . GLU A 1 279 ? -14.995 -5.765 9.132 1.00 94.31 279 GLU A N 1
ATOM 2295 C CA . GLU A 1 279 ? -15.409 -6.178 10.476 1.00 94.31 279 GLU A CA 1
ATOM 2296 C C . GLU A 1 279 ? -14.464 -7.188 11.141 1.00 94.31 279 GLU A C 1
ATOM 2298 O O . GLU A 1 279 ? -14.211 -7.088 12.340 1.00 94.31 279 GLU A O 1
ATOM 2303 N N . HIS A 1 280 ? -13.945 -8.158 10.388 1.00 93.62 280 HIS A N 1
ATOM 2304 C CA . HIS A 1 280 ? -13.255 -9.331 10.934 1.00 93.62 280 HIS A CA 1
ATOM 2305 C C . HIS A 1 280 ? -11.737 -9.293 10.753 1.00 93.62 280 HIS A C 1
ATOM 2307 O O . HIS A 1 280 ? -11.033 -10.075 11.392 1.00 93.62 280 HIS A O 1
ATOM 2313 N N . VAL A 1 281 ? -11.215 -8.379 9.930 1.00 93.62 281 VAL A N 1
ATOM 2314 C CA . VAL A 1 281 ? -9.771 -8.222 9.705 1.00 93.62 281 VAL A CA 1
ATOM 2315 C C . VAL A 1 281 ? -9.303 -6.849 10.182 1.00 93.62 281 VAL A C 1
ATOM 2317 O O . VAL A 1 281 ? -8.464 -6.765 11.081 1.00 93.62 281 VAL A O 1
ATOM 2320 N N . LEU A 1 282 ? -9.882 -5.763 9.659 1.00 93.50 282 LEU A N 1
ATOM 2321 C CA . LEU A 1 282 ? -9.409 -4.404 9.953 1.00 93.50 282 LEU A CA 1
ATOM 2322 C C . LEU A 1 282 ? -9.751 -3.943 11.374 1.00 93.50 282 LEU A C 1
ATOM 2324 O O . LEU A 1 282 ? -8.863 -3.510 12.105 1.00 93.50 282 LEU A O 1
ATOM 2328 N N . PHE A 1 283 ? -11.007 -4.056 11.813 1.00 93.94 283 PHE A N 1
ATOM 2329 C CA . PHE A 1 283 ? -11.402 -3.592 13.151 1.00 93.94 283 PHE A CA 1
ATOM 2330 C C . PHE A 1 283 ? -10.745 -4.364 14.312 1.00 93.94 283 PHE A C 1
ATOM 2332 O O . PHE A 1 283 ? -10.310 -3.729 15.281 1.00 93.94 283 PHE A O 1
ATOM 2339 N N . PRO A 1 284 ? -10.552 -5.693 14.226 1.00 94.56 284 PRO A N 1
ATOM 2340 C CA . PRO A 1 284 ? -9.727 -6.427 15.178 1.00 94.56 284 PRO A CA 1
ATOM 2341 C C . PRO A 1 284 ? -8.266 -5.963 15.168 1.00 94.56 284 PRO A C 1
ATOM 2343 O O . PRO A 1 284 ? -7.662 -5.838 16.236 1.00 94.56 284 PRO A O 1
ATOM 2346 N N . ALA A 1 285 ? -7.706 -5.635 13.998 1.00 92.38 285 ALA A N 1
ATOM 2347 C CA . ALA A 1 285 ? -6.361 -5.072 13.904 1.00 92.38 285 ALA A CA 1
ATOM 2348 C C . ALA A 1 285 ? -6.273 -3.676 14.543 1.00 92.38 285 ALA A C 1
ATOM 2350 O O . ALA A 1 285 ? -5.324 -3.413 15.286 1.00 92.38 285 ALA A O 1
ATOM 2351 N N . TYR A 1 286 ? -7.284 -2.817 14.355 1.00 91.06 286 TYR A N 1
ATOM 2352 C CA . TYR A 1 286 ? -7.345 -1.512 15.018 1.00 91.06 286 TYR A CA 1
ATOM 2353 C C . TYR A 1 286 ? -7.350 -1.647 16.539 1.00 91.06 286 TYR A C 1
ATOM 2355 O O . TYR A 1 286 ? -6.622 -0.928 17.222 1.00 91.06 286 TYR A O 1
ATOM 2363 N N . ARG A 1 287 ? -8.103 -2.620 17.063 1.00 89.00 287 ARG A N 1
ATOM 2364 C CA . ARG A 1 287 ? -8.141 -2.926 18.497 1.00 89.00 287 ARG A CA 1
ATOM 2365 C C . ARG A 1 287 ? -6.769 -3.309 19.049 1.00 89.00 287 ARG A C 1
ATOM 2367 O O . ARG A 1 287 ? -6.413 -2.899 20.150 1.00 89.00 287 ARG A O 1
ATOM 2374 N N . ALA A 1 288 ? -6.024 -4.124 18.307 1.00 85.38 288 ALA A N 1
ATOM 2375 C CA . ALA A 1 288 ? -4.774 -4.701 18.782 1.00 85.38 288 ALA A CA 1
ATOM 2376 C C . ALA A 1 288 ? -3.556 -3.784 18.593 1.00 85.38 288 ALA A C 1
ATOM 2378 O O . ALA A 1 288 ? -2.606 -3.885 19.370 1.00 85.38 288 ALA A O 1
ATOM 2379 N N . ARG A 1 289 ? -3.536 -2.954 17.540 1.00 75.12 289 ARG A N 1
ATOM 2380 C CA . ARG A 1 289 ? -2.285 -2.359 17.037 1.00 75.12 289 ARG A CA 1
ATOM 2381 C C . ARG A 1 289 ? -2.354 -0.886 16.636 1.00 75.12 289 ARG A C 1
ATOM 2383 O O . ARG A 1 289 ? -1.304 -0.335 16.335 1.00 75.12 289 ARG A O 1
ATOM 2390 N N . CYS A 1 290 ? -3.526 -0.251 16.598 1.00 67.19 290 CYS A N 1
ATOM 2391 C CA . CYS A 1 290 ? -3.630 1.105 16.056 1.00 67.19 290 CYS A CA 1
ATOM 2392 C C . CYS A 1 290 ? -3.412 2.176 17.133 1.00 67.19 290 CYS A C 1
ATOM 2394 O O . CYS A 1 290 ? -4.261 2.398 18.000 1.00 67.19 290 CYS A O 1
ATOM 2396 N N . ASP A 1 291 ? -2.275 2.865 17.044 1.00 66.56 291 ASP A N 1
ATOM 2397 C CA . ASP A 1 291 ? -1.986 4.062 17.830 1.00 66.56 291 ASP A CA 1
ATOM 2398 C C . ASP A 1 291 ? -2.373 5.293 16.990 1.00 66.56 291 ASP A C 1
ATOM 2400 O O . ASP A 1 291 ? -1.578 5.820 16.222 1.00 66.56 291 ASP A O 1
ATOM 2404 N N . VAL A 1 292 ? -3.634 5.730 17.070 1.00 58.09 292 VAL A N 1
ATOM 2405 C CA . VAL A 1 292 ? -4.161 6.802 16.201 1.00 58.09 292 VAL A CA 1
ATOM 2406 C C . VAL A 1 292 ? -3.597 8.178 16.584 1.00 58.09 292 VAL A C 1
ATOM 2408 O O . VAL A 1 292 ? -3.699 8.613 17.738 1.00 58.09 292 VAL A O 1
ATOM 2411 N N . HIS A 1 293 ? -3.064 8.894 15.593 1.00 57.91 293 HIS A N 1
ATOM 2412 C CA . HIS A 1 293 ? -2.702 10.310 15.692 1.00 57.91 293 HIS A CA 1
ATOM 2413 C C . HIS A 1 293 ? -3.899 11.210 15.358 1.00 57.91 293 HIS A C 1
ATOM 2415 O O . HIS A 1 293 ? -4.728 10.856 14.518 1.00 57.91 293 HIS A O 1
ATOM 2421 N N . LEU A 1 294 ? -4.020 12.365 16.026 1.00 44.72 294 LEU A N 1
ATOM 2422 C CA . LEU A 1 294 ? -5.002 13.369 15.612 1.00 44.72 294 LEU A CA 1
ATOM 2423 C C . LEU A 1 294 ? -4.568 13.931 14.262 1.00 44.72 294 LEU A C 1
ATOM 2425 O O . LEU A 1 294 ? -3.554 14.610 14.219 1.00 44.72 294 LEU A O 1
ATOM 2429 N N . ASP A 1 295 ? -5.341 13.622 13.225 1.00 38.69 295 ASP A N 1
ATOM 2430 C CA . ASP A 1 295 ? -5.790 14.553 12.186 1.00 38.69 295 ASP A CA 1
ATOM 2431 C C . ASP A 1 295 ? -6.993 13.907 11.448 1.00 38.69 295 ASP A C 1
ATOM 2433 O O . ASP A 1 295 ? -6.893 12.841 10.854 1.00 38.69 295 ASP A O 1
ATOM 2437 N N . ASP A 1 296 ? -8.183 14.511 11.538 1.00 45.72 296 ASP A N 1
ATOM 2438 C CA . ASP A 1 296 ? -9.389 14.250 10.717 1.00 45.72 296 ASP A CA 1
ATOM 2439 C C . ASP A 1 296 ? -10.028 12.835 10.629 1.00 45.72 296 ASP A C 1
ATOM 2441 O O . ASP A 1 296 ? -10.876 12.609 9.757 1.00 45.72 296 ASP A O 1
ATOM 2445 N N . TYR A 1 297 ? -9.691 11.866 11.488 1.00 49.19 297 TYR A N 1
ATOM 2446 C CA . TYR A 1 297 ? -10.176 10.474 11.324 1.00 49.19 297 TYR A CA 1
ATOM 2447 C C . TYR A 1 297 ? -11.531 10.140 11.967 1.00 49.19 297 TYR A C 1
ATOM 2449 O O . TYR A 1 297 ? -12.197 9.188 11.550 1.00 49.19 297 TYR A O 1
ATOM 2457 N N . VAL A 1 298 ? -11.947 10.902 12.982 1.00 48.31 298 VAL A N 1
ATOM 2458 C CA . VAL A 1 298 ? -13.157 10.624 13.771 1.00 48.31 298 VAL A CA 1
ATOM 2459 C C . VAL A 1 298 ? -13.994 11.891 13.880 1.00 48.31 298 VAL A C 1
ATOM 2461 O O . VAL A 1 298 ? -13.659 12.807 14.629 1.00 48.31 298 VAL A O 1
ATOM 2464 N N . SER A 1 299 ? -15.114 11.944 13.159 1.00 44.28 299 SER A N 1
ATOM 2465 C CA . SER A 1 299 ? -16.092 13.019 13.333 1.00 44.28 299 SER A CA 1
ATOM 2466 C C . SER A 1 299 ? -17.141 12.590 14.355 1.00 44.28 299 SER A C 1
ATOM 2468 O O . SER A 1 299 ? -17.968 11.714 14.104 1.00 44.28 299 SER A O 1
ATOM 2470 N N . CYS A 1 300 ? -17.132 13.222 15.528 1.00 40.19 300 CYS A N 1
ATOM 2471 C CA . CYS A 1 300 ? -18.206 13.091 16.512 1.00 40.19 300 CYS A CA 1
ATOM 2472 C C . CYS A 1 300 ? -19.349 14.049 16.163 1.00 40.19 300 CYS A C 1
ATOM 2474 O O . CYS A 1 300 ? -19.520 15.073 16.819 1.00 40.19 300 CYS A O 1
ATOM 2476 N N . ARG A 1 301 ? -20.127 13.749 15.122 1.00 38.19 301 ARG A N 1
ATOM 2477 C CA . ARG A 1 301 ? -21.406 14.428 14.863 1.00 38.19 301 ARG A CA 1
ATOM 2478 C C . ARG A 1 301 ? -22.442 13.446 14.343 1.00 38.19 301 ARG A C 1
ATOM 2480 O O . ARG A 1 301 ? -22.876 13.530 13.203 1.00 38.19 301 ARG A O 1
ATOM 2487 N N . LEU A 1 302 ? -22.876 12.542 15.210 1.00 31.70 302 LEU A N 1
ATOM 2488 C CA . LEU A 1 302 ? -24.248 12.063 15.125 1.00 31.70 302 LEU A CA 1
ATOM 2489 C C . LEU A 1 302 ? -24.977 12.649 16.332 1.00 31.70 302 LEU A C 1
ATOM 2491 O O . LEU A 1 302 ? -24.499 12.466 17.457 1.00 31.70 302 LEU A O 1
ATOM 2495 N N . PRO A 1 303 ? -26.052 13.435 16.127 1.00 29.16 303 PRO A N 1
ATOM 2496 C CA . PRO A 1 303 ? -26.833 13.936 17.240 1.00 29.16 303 PRO A CA 1
ATOM 2497 C C . PRO A 1 303 ? -27.270 12.729 18.059 1.00 29.16 303 PRO A C 1
ATOM 2499 O O . PRO A 1 303 ? -27.700 11.718 17.508 1.00 29.16 303 PRO A O 1
ATOM 2502 N N . SER A 1 304 ? -27.099 12.833 19.375 1.00 28.80 304 SER A N 1
ATOM 2503 C CA . SER A 1 304 ? -27.703 11.938 20.353 1.00 28.80 304 SER A CA 1
ATOM 2504 C C . SER A 1 304 ? -29.131 11.650 19.908 1.00 28.80 304 SER A C 1
ATOM 2506 O O . SER A 1 304 ? -29.967 12.549 19.979 1.00 28.80 304 SER A O 1
ATOM 2508 N N . PHE A 1 305 ? -29.385 10.449 19.382 1.00 29.77 305 PHE A N 1
ATOM 2509 C CA . PHE A 1 305 ? -30.727 10.027 19.020 1.00 29.77 305 PHE A CA 1
ATOM 2510 C C . PHE A 1 305 ? -31.560 10.094 20.304 1.00 29.77 305 PHE A C 1
ATOM 2512 O O . PHE A 1 305 ? -31.296 9.314 21.226 1.00 29.77 305 PHE A O 1
ATOM 2519 N N . PRO A 1 306 ? -32.526 11.024 20.432 1.00 28.84 306 PRO A N 1
ATOM 2520 C CA . PRO A 1 306 ? -33.486 10.901 21.503 1.00 28.84 306 PRO A CA 1
ATOM 2521 C C . PRO A 1 306 ? -34.268 9.626 21.207 1.00 28.84 306 PRO A C 1
ATOM 2523 O O . PRO A 1 306 ? -34.658 9.375 20.068 1.00 28.84 306 PRO A O 1
ATOM 2526 N N . TYR A 1 307 ? -34.445 8.814 22.237 1.00 31.36 307 TYR A N 1
ATOM 2527 C CA . TYR A 1 307 ? -35.230 7.591 22.235 1.00 31.36 307 TYR A CA 1
ATOM 2528 C C . TYR A 1 307 ? -36.621 7.866 21.622 1.00 31.36 307 TYR A C 1
ATOM 2530 O O . TYR A 1 307 ? -37.546 8.290 22.311 1.00 31.36 307 TYR A O 1
ATOM 2538 N N . ARG A 1 308 ? -36.777 7.680 20.308 1.00 29.86 308 ARG A N 1
ATOM 2539 C CA . ARG A 1 308 ? -38.076 7.560 19.644 1.00 29.86 308 ARG A CA 1
ATOM 2540 C C . ARG A 1 308 ? -38.209 6.122 19.189 1.00 29.86 308 ARG A C 1
ATOM 2542 O O . ARG A 1 308 ? -37.291 5.559 18.601 1.00 29.86 308 ARG A O 1
ATOM 2549 N N . ARG A 1 309 ? -39.351 5.535 19.546 1.00 28.69 309 ARG A N 1
ATOM 2550 C CA . ARG A 1 309 ? -39.746 4.165 19.226 1.00 28.69 309 ARG A CA 1
ATOM 2551 C C . ARG A 1 309 ? -39.446 3.851 17.757 1.00 28.69 309 ARG A C 1
ATOM 2553 O O . ARG A 1 309 ? -39.791 4.635 16.878 1.00 28.69 309 ARG A O 1
ATOM 2560 N N . LEU A 1 310 ? -38.847 2.682 17.529 1.00 32.44 310 LEU A N 1
ATOM 2561 C CA . LEU A 1 310 ? -38.702 2.000 16.237 1.00 32.44 310 LEU A CA 1
ATOM 2562 C C . LEU A 1 310 ? -40.089 1.649 15.651 1.00 32.44 310 LEU A C 1
ATOM 2564 O O . LEU A 1 310 ? -40.487 0.492 15.598 1.00 32.44 310 LEU A O 1
ATOM 2568 N N . GLY A 1 311 ? -40.854 2.673 15.279 1.00 31.31 311 GLY A N 1
ATOM 2569 C CA . GLY A 1 311 ? -42.177 2.559 14.662 1.00 31.31 311 GLY A CA 1
ATOM 2570 C C . GLY A 1 311 ? -42.499 3.663 13.649 1.00 31.31 311 GLY A C 1
ATOM 2571 O O . GLY A 1 311 ? -43.468 3.515 12.919 1.00 31.31 311 GLY A O 1
ATOM 2572 N N . ASP A 1 312 ? -41.678 4.717 13.546 1.00 32.84 312 ASP A N 1
ATOM 2573 C CA . ASP A 1 312 ? -41.965 5.881 12.683 1.00 32.84 312 ASP A CA 1
ATOM 2574 C C . ASP A 1 312 ? -41.091 5.971 11.415 1.00 32.84 312 ASP A C 1
ATOM 2576 O O . ASP A 1 312 ? -41.207 6.928 10.652 1.00 32.84 312 ASP A O 1
ATOM 2580 N N . PHE A 1 313 ? -40.236 4.981 11.139 1.00 33.09 313 PHE A N 1
ATOM 2581 C CA . PHE A 1 313 ? -39.615 4.847 9.818 1.00 33.09 313 PHE A CA 1
ATOM 2582 C C . PHE A 1 313 ? -40.425 3.847 9.000 1.00 33.09 313 PHE A C 1
ATOM 2584 O O . PHE A 1 313 ? -40.249 2.637 9.122 1.00 33.09 313 PHE A O 1
ATOM 2591 N N . GLY A 1 314 ? -41.341 4.373 8.186 1.00 32.22 314 GLY A N 1
ATOM 2592 C CA . GLY A 1 314 ? -42.010 3.623 7.130 1.00 32.22 314 GLY A CA 1
ATOM 2593 C C . GLY A 1 314 ? -40.978 3.082 6.142 1.00 32.22 314 GLY A C 1
ATOM 2594 O O . GLY A 1 314 ? -40.577 3.773 5.214 1.00 32.22 314 GLY A O 1
ATOM 2595 N N . LEU A 1 315 ? -40.517 1.862 6.397 1.00 31.50 315 LEU A N 1
ATOM 2596 C CA . LEU A 1 315 ? -39.660 1.059 5.526 1.00 31.50 315 LEU A CA 1
ATOM 2597 C C . LEU A 1 315 ? -39.919 -0.424 5.825 1.00 31.50 315 LEU A C 1
ATOM 2599 O O . LEU A 1 315 ? -39.026 -1.187 6.160 1.00 31.50 315 LEU A O 1
ATOM 2603 N N . PHE A 1 316 ? -41.193 -0.804 5.740 1.00 29.20 316 PHE A N 1
ATOM 2604 C CA . PHE A 1 316 ? -41.643 -2.174 5.511 1.00 29.20 316 PHE A CA 1
ATOM 2605 C C . PHE A 1 316 ? -42.963 -2.093 4.740 1.00 29.20 316 PHE A C 1
ATOM 2607 O O . PHE A 1 316 ? -44.041 -2.082 5.329 1.00 29.20 316 PHE A O 1
ATOM 2614 N N . ASP A 1 317 ? -42.876 -2.014 3.412 1.00 26.12 317 ASP A N 1
ATOM 2615 C CA . ASP A 1 317 ? -43.988 -2.424 2.559 1.00 26.12 317 ASP A CA 1
ATOM 2616 C C . ASP A 1 317 ? -44.036 -3.957 2.578 1.00 26.12 317 ASP A C 1
ATOM 2618 O O . ASP A 1 317 ? -43.159 -4.636 2.046 1.00 26.12 317 ASP A O 1
ATOM 2622 N N . SER A 1 318 ? -45.059 -4.502 3.234 1.00 29.38 318 SER A N 1
ATOM 2623 C CA . SER A 1 318 ? -45.468 -5.902 3.108 1.00 29.38 318 SER A CA 1
ATOM 2624 C C . SER A 1 318 ? -46.697 -5.967 2.191 1.00 29.38 318 SER A C 1
ATOM 2626 O O . SER A 1 318 ? -47.552 -5.076 2.259 1.00 29.38 318 SER A O 1
ATOM 2628 N N . PRO A 1 319 ? -46.820 -6.965 1.298 1.00 28.94 319 PRO A N 1
ATOM 2629 C CA . PRO A 1 319 ? -47.824 -6.935 0.247 1.00 28.94 319 PRO A CA 1
ATOM 2630 C C . PRO A 1 319 ? -49.248 -7.178 0.769 1.00 28.94 319 PRO A C 1
ATOM 2632 O O . PRO A 1 319 ? -49.534 -8.157 1.452 1.00 28.94 319 PRO A O 1
ATOM 2635 N N . ARG A 1 320 ? -50.134 -6.258 0.364 1.00 29.09 320 ARG A N 1
ATOM 2636 C CA . ARG A 1 320 ? -51.585 -6.367 0.110 1.00 29.09 320 ARG A CA 1
ATOM 2637 C C . ARG A 1 320 ? -52.307 -7.596 0.687 1.00 29.09 320 ARG A C 1
ATOM 2639 O O . ARG A 1 320 ? -52.216 -8.692 0.140 1.00 29.09 320 ARG A O 1
ATOM 2646 N N . SER A 1 321 ? -53.217 -7.345 1.630 1.00 28.98 321 SER A N 1
ATOM 2647 C CA . SER A 1 321 ? -54.463 -8.113 1.743 1.00 28.98 321 SER A CA 1
ATOM 2648 C C . SER A 1 321 ? -55.649 -7.223 1.362 1.00 28.98 321 SER A C 1
ATOM 2650 O O . SER A 1 321 ? -55.691 -6.032 1.666 1.00 28.98 321 SER A O 1
ATOM 2652 N N . LEU A 1 322 ? -56.543 -7.809 0.568 1.00 30.06 322 LEU A N 1
ATOM 2653 C CA . LEU A 1 322 ? -57.720 -7.200 -0.042 1.00 30.06 322 LEU A CA 1
ATOM 2654 C C . LEU A 1 322 ? -58.726 -6.730 1.013 1.00 30.06 322 LEU A C 1
ATOM 2656 O O . LEU A 1 322 ? -58.944 -7.398 2.021 1.00 30.06 322 LEU A O 1
ATOM 2660 N N . GLY A 1 323 ? -59.329 -5.572 0.749 1.00 27.27 323 GLY A N 1
ATOM 2661 C CA . GLY A 1 323 ? -60.248 -4.907 1.659 1.00 27.27 323 GLY A CA 1
ATOM 2662 C C . GLY A 1 323 ? -61.630 -5.540 1.761 1.00 27.27 323 GLY A C 1
ATOM 2663 O O . GLY A 1 323 ? -62.048 -6.313 0.905 1.00 27.27 323 GLY A O 1
ATOM 2664 N N . VAL A 1 324 ? -62.356 -5.105 2.789 1.00 29.38 324 VAL A N 1
ATOM 2665 C CA . VAL A 1 324 ? -63.818 -5.067 2.827 1.00 29.38 324 VAL A CA 1
ATOM 2666 C C . VAL A 1 324 ? -64.227 -3.802 3.586 1.00 29.38 324 VAL A C 1
ATOM 2668 O O . VAL A 1 324 ? -63.732 -3.513 4.671 1.00 29.38 324 VAL A O 1
ATOM 2671 N N . THR A 1 325 ? -65.100 -3.033 2.951 1.00 31.25 325 THR A N 1
ATOM 2672 C CA . THR A 1 325 ? -65.807 -1.847 3.438 1.00 31.25 325 THR A CA 1
ATOM 2673 C C . THR A 1 325 ? -66.890 -2.203 4.458 1.00 31.25 325 THR A C 1
ATOM 2675 O O . THR A 1 325 ? -67.615 -3.161 4.219 1.00 31.25 325 THR A O 1
ATOM 2678 N N . HIS A 1 326 ? -67.047 -1.402 5.517 1.00 29.34 326 HIS A N 1
ATOM 2679 C CA . HIS A 1 326 ? -68.314 -0.926 6.120 1.00 29.34 326 HIS A CA 1
ATOM 2680 C C . HIS A 1 326 ? -67.941 -0.134 7.393 1.00 29.34 326 HIS A C 1
ATOM 2682 O O . HIS A 1 326 ? -67.166 -0.630 8.199 1.00 29.34 326 HIS A O 1
ATOM 2688 N N . ASP A 1 327 ? -68.194 1.166 7.527 1.00 28.47 327 ASP A N 1
ATOM 2689 C CA . ASP A 1 327 ? -69.455 1.918 7.645 1.00 28.47 327 ASP A CA 1
ATOM 2690 C C . ASP A 1 327 ? -69.766 2.284 9.113 1.00 28.47 327 ASP A C 1
ATOM 2692 O O . ASP A 1 327 ? -69.653 1.462 10.015 1.00 28.47 327 ASP A O 1
ATOM 2696 N N . GLU A 1 328 ? -70.175 3.543 9.278 1.00 29.00 328 GLU A N 1
ATOM 2697 C CA . GLU A 1 328 ? -70.920 4.142 10.391 1.00 29.00 328 GLU A CA 1
ATOM 2698 C C . GLU A 1 328 ? -70.312 4.376 11.806 1.00 29.00 328 GLU A C 1
ATOM 2700 O O . GLU A 1 328 ? -70.110 3.471 12.608 1.00 29.00 328 GLU A O 1
ATOM 2705 N N . ARG A 1 329 ? -70.280 5.684 12.144 1.00 29.83 329 ARG A N 1
ATOM 2706 C CA . ARG A 1 329 ? -70.869 6.374 13.326 1.00 29.83 329 ARG A CA 1
ATOM 2707 C C . ARG A 1 329 ? -69.953 7.104 14.322 1.00 29.83 329 ARG A C 1
ATOM 2709 O O . ARG A 1 329 ? -69.043 6.562 14.934 1.00 29.83 329 ARG A O 1
ATOM 2716 N N . LEU A 1 330 ? -70.347 8.373 14.481 1.00 33.38 330 LEU A N 1
ATOM 2717 C CA . LEU A 1 330 ? -70.035 9.384 15.490 1.00 33.38 330 LEU A CA 1
ATOM 2718 C C . LEU A 1 330 ? -70.020 8.882 16.945 1.00 33.38 330 LEU A C 1
ATOM 2720 O O . LEU A 1 330 ? -70.837 8.044 17.322 1.00 33.38 330 LEU A O 1
ATOM 2724 N N . GLY A 1 331 ? -69.248 9.582 17.785 1.00 30.16 331 GLY A N 1
ATOM 2725 C CA . GLY A 1 331 ? -69.521 9.690 19.220 1.00 30.16 331 GLY A CA 1
ATOM 2726 C C . GLY A 1 331 ? -68.431 10.413 20.012 1.00 30.16 331 GLY A C 1
ATOM 2727 O O . GLY A 1 331 ? -67.415 9.813 20.343 1.00 30.16 331 GLY A O 1
ATOM 2728 N N . ASP A 1 332 ? -68.673 11.687 20.329 1.00 35.09 332 ASP A N 1
ATOM 2729 C CA . ASP A 1 332 ? -67.972 12.484 21.345 1.00 35.09 332 ASP A CA 1
ATOM 2730 C C . ASP A 1 332 ? -68.066 11.870 22.760 1.00 35.09 332 ASP A C 1
ATOM 2732 O O . ASP A 1 332 ? -69.089 11.277 23.093 1.00 35.09 332 ASP A O 1
ATOM 2736 N N . HIS A 1 333 ? -67.031 12.081 23.593 1.00 32.34 333 HIS A N 1
ATOM 2737 C CA . HIS A 1 333 ? -67.052 12.466 25.032 1.00 32.34 333 HIS A CA 1
ATOM 2738 C C . HIS A 1 333 ? -65.692 12.130 25.698 1.00 32.34 333 HIS A C 1
ATOM 2740 O O . HIS A 1 333 ? -65.226 11.001 25.632 1.00 32.34 333 HIS A O 1
ATOM 2746 N N . VAL A 1 334 ? -64.897 13.120 26.134 1.00 35.22 334 VAL A N 1
ATOM 2747 C CA . VAL A 1 334 ? -64.851 13.770 27.472 1.00 35.22 334 VAL A CA 1
ATOM 2748 C C . VAL A 1 334 ? -64.294 12.883 28.608 1.00 35.22 334 VAL A C 1
ATOM 2750 O O . VAL A 1 334 ? -64.939 11.941 29.044 1.00 35.22 334 VAL A O 1
ATOM 2753 N N . SER A 1 335 ? -63.120 13.314 29.096 1.00 33.38 335 SER A N 1
ATOM 2754 C CA . SER A 1 335 ? -62.566 13.308 30.469 1.00 33.38 335 SER A CA 1
ATOM 2755 C C . SER A 1 335 ? -62.587 12.046 31.343 1.00 33.38 335 SER A C 1
ATOM 2757 O O . SER A 1 335 ? -63.640 11.604 31.788 1.00 33.38 335 SER A O 1
ATOM 2759 N N . CYS A 1 336 ? -61.393 11.640 31.795 1.00 38.91 336 CYS A N 1
ATOM 2760 C CA . CYS A 1 336 ? -60.940 11.855 33.178 1.00 38.91 336 CYS A CA 1
ATOM 2761 C C . CYS A 1 336 ? -59.412 11.758 33.272 1.00 38.91 336 CYS A C 1
ATOM 2763 O O . CYS A 1 336 ? -58.842 10.891 32.572 1.00 38.91 336 CYS A O 1
#

Solvent-accessible surface area (backbone atoms only — not comparable to full-atom values): 20635 Å² total; per-residue (Å²): 136,90,80,86,82,80,83,85,89,84,85,85,87,87,83,74,65,72,54,89,60,84,53,79,78,74,94,74,90,77,84,85,75,86,79,79,92,88,75,92,68,88,57,68,62,60,57,50,48,50,51,51,48,50,51,52,50,51,53,56,62,47,44,57,51,52,51,51,52,53,51,53,72,69,59,43,37,67,70,55,30,52,41,46,54,60,45,41,84,71,48,73,79,47,74,44,32,31,36,34,33,38,93,96,44,68,35,50,34,38,42,26,65,51,38,20,53,41,42,30,50,40,46,61,74,41,58,57,66,53,39,36,43,40,50,62,62,65,44,47,35,42,60,32,29,46,56,17,58,72,37,78,89,58,70,68,48,84,88,82,49,60,61,69,62,50,15,49,48,48,30,56,54,51,55,75,43,22,70,58,35,32,61,43,46,28,28,36,49,48,96,89,32,24,41,38,29,40,53,40,78,47,84,100,60,76,54,64,67,87,47,46,21,53,41,59,43,41,60,67,70,67,29,40,85,82,47,73,66,52,22,56,52,35,44,33,49,54,49,8,58,46,51,20,46,70,68,78,63,82,77,65,82,64,91,72,80,83,76,94,79,80,92,68,81,76,69,74,69,68,77,50,50,60,55,48,43,44,65,72,44,49,50,55,44,37,37,75,69,41,73,43,58,88,68,96,53,69,56,86,76,64,78,81,76,73,94,66,75,99,75,79,75,94,80,76,93,72,87,83,80,87,85,82,90,83,84,90,86,87,81,92,82,85,89,134

Organism: Acanthosepion pharaonis (NCBI:txid158019)